Protein AF-A0A7S1WIJ4-F1 (afdb_monomer_lite)

Foldseek 3Di:
DDPPPVVPVVADAFLVRDTALPRPVRVLFQEKEFQFPDDDPPLADTHTDPNGIDTHNDAWAWDQPPPVSDTDTVVQFDPSDPDPSGGHAHFDDDPVHYTAHDCVRYVPRNVVVVVVVVVVVVVVVVVVVVVVVCVVVVVVVVVVVVVVVVVVVVVVVVVVVVVVVVVLVVVVVVVVVVVVVCVVCPPPPDDPPDDDDPVVVVVVVVVVVVVVVVVVVCVVVSVVD

Structure (mmCIF, N/CA/C/O backbone):
data_AF-A0A7S1WIJ4-F1
#
_entry.id   AF-A0A7S1WIJ4-F1
#
loop_
_atom_site.group_PDB
_atom_site.id
_atom_site.type_symbol
_atom_site.label_atom_id
_atom_site.label_alt_id
_atom_site.label_comp_id
_atom_site.label_asym_id
_atom_site.label_entity_id
_atom_site.label_seq_id
_atom_site.pdbx_PDB_ins_code
_atom_site.Cartn_x
_atom_site.Cartn_y
_atom_site.Cartn_z
_atom_site.occupancy
_atom_site.B_iso_or_equiv
_atom_site.auth_seq_id
_atom_site.auth_comp_id
_atom_site.auth_asym_id
_atom_site.auth_atom_id
_atom_site.pdbx_PDB_model_num
ATOM 1 N N . MET A 1 1 ? -7.969 17.682 -2.733 1.00 42.56 1 MET A N 1
ATOM 2 C CA . MET A 1 1 ? -7.954 16.373 -2.047 1.00 42.56 1 MET A CA 1
ATOM 3 C C . MET A 1 1 ? -7.826 15.306 -3.118 1.00 42.56 1 MET A C 1
ATOM 5 O O . MET A 1 1 ? -8.737 15.164 -3.921 1.00 42.56 1 MET A O 1
ATOM 9 N N . ALA A 1 2 ? -6.669 14.654 -3.216 1.00 52.09 2 ALA A N 1
ATOM 10 C CA . ALA A 1 2 ? -6.490 13.531 -4.127 1.00 52.09 2 ALA A CA 1
ATOM 11 C C . ALA A 1 2 ? -7.249 12.332 -3.541 1.00 52.09 2 ALA A C 1
ATOM 13 O O . ALA A 1 2 ? -6.920 11.899 -2.439 1.00 52.09 2 ALA A O 1
ATOM 14 N N . SER A 1 3 ? -8.269 11.817 -4.233 1.00 75.25 3 SER A N 1
ATOM 15 C CA . SER A 1 3 ? -8.811 10.498 -3.891 1.00 75.25 3 SER A CA 1
ATOM 16 C C . SER A 1 3 ? -7.675 9.493 -4.028 1.00 75.25 3 SER A C 1
ATOM 18 O O . SER A 1 3 ? -7.177 9.264 -5.133 1.00 75.25 3 SER A O 1
ATOM 20 N N . GLY A 1 4 ? -7.222 8.959 -2.895 1.00 81.44 4 GLY A N 1
ATOM 21 C CA . GLY A 1 4 ? -6.175 7.949 -2.829 1.00 81.44 4 GLY A CA 1
ATOM 22 C C . GLY A 1 4 ? -6.681 6.631 -3.397 1.00 81.44 4 GLY A C 1
ATOM 23 O O . GLY A 1 4 ? -7.122 5.763 -2.653 1.00 81.44 4 GLY A O 1
ATOM 24 N N . ASP A 1 5 ? -6.653 6.495 -4.720 1.00 86.50 5 ASP A N 1
ATOM 25 C CA . ASP A 1 5 ? -6.921 5.224 -5.381 1.00 86.50 5 ASP A CA 1
ATOM 26 C C . ASP A 1 5 ? -5.697 4.317 -5.224 1.00 86.50 5 ASP A C 1
ATOM 28 O O . ASP A 1 5 ? -4.666 4.510 -5.874 1.00 86.50 5 ASP A O 1
ATOM 32 N N . THR A 1 6 ? -5.809 3.326 -4.338 1.00 86.12 6 THR A N 1
ATOM 33 C CA . THR A 1 6 ? -4.742 2.364 -4.025 1.00 86.12 6 THR A CA 1
ATOM 34 C C . THR A 1 6 ? -4.299 1.557 -5.243 1.00 86.12 6 THR A C 1
ATOM 36 O O . THR A 1 6 ? -3.180 1.048 -5.268 1.00 86.12 6 THR A O 1
ATOM 39 N N . ARG A 1 7 ? -5.117 1.490 -6.300 1.00 86.12 7 ARG A N 1
ATOM 40 C CA . ARG A 1 7 ? -4.784 0.774 -7.540 1.00 86.12 7 ARG A CA 1
ATOM 41 C C . ARG A 1 7 ? -3.586 1.386 -8.264 1.00 86.12 7 ARG A C 1
ATOM 43 O O . ARG A 1 7 ? -2.866 0.647 -8.935 1.00 86.12 7 ARG A O 1
ATOM 50 N N . LYS A 1 8 ? -3.328 2.688 -8.071 1.00 87.25 8 LYS A N 1
ATOM 51 C CA . LYS A 1 8 ? -2.161 3.406 -8.621 1.00 87.25 8 LYS A CA 1
ATOM 52 C C . LYS A 1 8 ? -0.819 2.846 -8.149 1.00 87.25 8 LYS A C 1
ATOM 54 O O . LYS A 1 8 ? 0.175 3.041 -8.829 1.00 87.25 8 LYS A O 1
ATOM 59 N N . LEU A 1 9 ? -0.793 2.156 -7.007 1.00 85.00 9 LEU A N 1
ATOM 60 C CA . LEU A 1 9 ? 0.420 1.523 -6.481 1.00 85.00 9 LEU A CA 1
ATOM 61 C C . LEU A 1 9 ? 0.719 0.178 -7.152 1.00 85.00 9 LEU A C 1
ATOM 63 O O . LEU A 1 9 ? 1.855 -0.273 -7.145 1.00 85.00 9 LEU A O 1
ATOM 67 N N . SER A 1 10 ? -0.309 -0.475 -7.698 1.00 87.31 10 SER A N 1
ATOM 68 C CA . SER A 1 10 ? -0.216 -1.841 -8.232 1.00 87.31 10 SER A CA 1
ATOM 69 C C . SER A 1 10 ? -0.178 -1.914 -9.754 1.00 87.31 10 SER A C 1
ATOM 71 O O . SER A 1 10 ? 0.108 -2.972 -10.304 1.00 87.31 10 SER A O 1
ATOM 73 N N . ARG A 1 11 ? -0.527 -0.824 -10.444 1.00 92.56 11 ARG A N 1
ATOM 74 C CA . ARG A 1 11 ? -0.628 -0.784 -11.904 1.00 92.56 11 ARG A CA 1
ATOM 75 C C . ARG A 1 11 ? 0.230 0.321 -12.482 1.00 92.56 11 ARG A C 1
ATOM 77 O O . ARG A 1 11 ? 0.369 1.386 -11.889 1.00 92.56 11 ARG A O 1
ATOM 84 N N . GLY A 1 12 ? 0.739 0.063 -13.680 1.00 92.44 12 GLY A N 1
ATOM 85 C CA . GLY A 1 12 ? 1.432 1.061 -14.473 1.00 92.44 12 GLY A CA 1
ATOM 86 C C . GLY A 1 12 ? 0.535 2.233 -14.871 1.00 92.44 12 GLY A C 1
ATOM 87 O O . GLY A 1 12 ? -0.671 2.070 -15.087 1.00 92.44 12 GLY A O 1
ATOM 88 N N . ILE A 1 13 ? 1.155 3.406 -14.978 1.00 95.31 13 ILE A N 1
ATOM 89 C CA . ILE A 1 13 ? 0.538 4.642 -15.453 1.00 95.31 13 ILE A CA 1
ATOM 90 C C . ILE A 1 13 ? 1.216 5.007 -16.775 1.00 95.31 13 ILE A C 1
ATOM 92 O O . ILE A 1 13 ? 2.445 5.036 -16.840 1.00 95.31 13 ILE A O 1
ATOM 96 N N . ASP A 1 14 ? 0.430 5.243 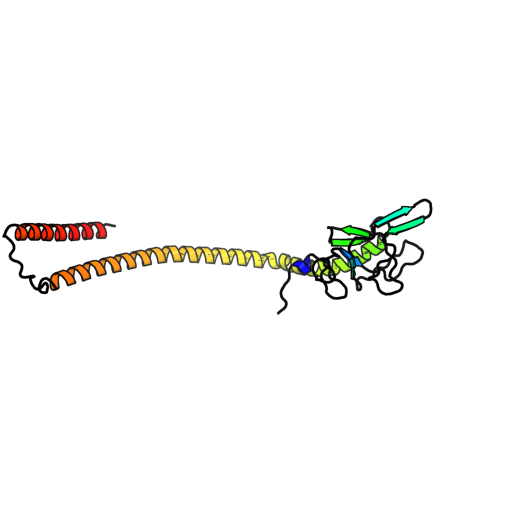-17.824 1.00 95.62 14 ASP A N 1
ATOM 97 C CA . ASP A 1 14 ? 0.964 5.675 -19.119 1.00 95.62 14 ASP A CA 1
ATOM 98 C C . ASP A 1 14 ? 1.410 7.151 -19.104 1.00 95.62 14 ASP A C 1
ATOM 100 O O . ASP A 1 14 ? 1.179 7.893 -18.146 1.00 95.62 14 ASP A O 1
ATOM 104 N N . VAL A 1 15 ? 2.010 7.611 -20.204 1.00 95.00 15 VAL A N 1
ATOM 105 C CA . VAL A 1 15 ? 2.391 9.025 -20.404 1.00 95.00 15 VAL A CA 1
ATOM 106 C C . VAL A 1 15 ? 1.247 10.028 -20.241 1.00 95.00 15 VAL A C 1
ATOM 108 O O . VAL A 1 15 ? 1.496 11.202 -19.979 1.00 95.00 15 VAL A O 1
ATOM 111 N N . ASN A 1 16 ? -0.004 9.593 -20.396 1.00 95.69 16 ASN A N 1
ATOM 112 C CA . ASN A 1 16 ? -1.188 10.440 -20.283 1.00 95.69 16 ASN A CA 1
ATOM 113 C C . ASN A 1 16 ? -1.783 10.429 -18.864 1.00 95.69 16 ASN A C 1
ATOM 115 O O . ASN A 1 16 ? -2.844 11.017 -18.640 1.00 95.69 16 ASN A O 1
ATOM 119 N N . GLY A 1 17 ? -1.145 9.752 -17.905 1.00 94.38 17 GLY A N 1
ATOM 120 C CA . GLY A 1 17 ? -1.651 9.624 -16.539 1.00 94.38 17 GLY A CA 1
ATOM 121 C C . GLY A 1 17 ? -2.789 8.606 -16.381 1.00 94.38 17 GLY A C 1
ATOM 122 O O . GLY A 1 17 ? -3.492 8.630 -15.366 1.00 94.38 17 GLY A O 1
ATOM 123 N N . GLN A 1 18 ? -3.006 7.733 -17.364 1.00 96.31 18 GLN A N 1
ATOM 124 C CA . GLN A 1 18 ? -4.048 6.708 -17.361 1.00 96.31 18 GLN A CA 1
ATOM 125 C C . GLN A 1 18 ? -3.528 5.404 -16.753 1.00 96.31 18 GLN A C 1
ATOM 127 O O . GLN A 1 18 ? -2.401 4.989 -17.012 1.00 96.31 18 GLN A O 1
ATOM 132 N N . LEU A 1 19 ? -4.359 4.732 -15.951 1.00 95.94 19 LEU A N 1
ATOM 133 C CA . LEU A 1 19 ? -4.012 3.435 -15.369 1.00 95.94 19 LEU A CA 1
ATOM 134 C C . LEU A 1 19 ? -4.326 2.322 -16.368 1.00 95.94 19 LEU A C 1
ATOM 136 O O . LEU A 1 19 ? -5.495 2.130 -16.734 1.00 95.94 19 LEU A O 1
ATOM 140 N N . CYS A 1 20 ? -3.307 1.548 -16.739 1.00 97.12 20 CYS A N 1
ATOM 141 C CA . CYS A 1 20 ? -3.451 0.440 -17.679 1.00 97.12 20 CYS A CA 1
ATOM 142 C C . CYS A 1 20 ? -4.486 -0.593 -17.190 1.00 97.12 20 CYS A C 1
ATOM 144 O O . CYS A 1 20 ? -4.464 -1.067 -16.045 1.00 97.12 20 CYS A O 1
ATOM 146 N N . GLY A 1 21 ? -5.448 -0.917 -18.054 1.00 96.50 21 GLY A N 1
ATOM 147 C CA . GLY A 1 21 ? -6.539 -1.855 -17.791 1.00 96.50 21 GLY A CA 1
ATOM 148 C C . GLY A 1 21 ? -7.619 -1.359 -16.823 1.00 96.50 21 GLY A C 1
ATOM 149 O O . GLY A 1 21 ? -8.392 -2.181 -16.333 1.00 96.50 21 GLY A O 1
ATOM 150 N N . ILE A 1 22 ? -7.652 -0.064 -16.482 1.00 95.62 22 ILE A N 1
ATOM 151 C CA . ILE A 1 22 ? -8.673 0.521 -15.589 1.00 95.62 22 ILE A CA 1
ATOM 152 C C . ILE A 1 22 ? -9.315 1.754 -16.220 1.00 95.62 22 ILE A C 1
ATOM 154 O O . ILE A 1 22 ? -10.540 1.864 -16.249 1.00 95.62 22 ILE A O 1
ATOM 158 N N . SER A 1 23 ? -8.505 2.706 -16.689 1.00 95.75 23 SER A N 1
ATOM 159 C CA . SER A 1 23 ? -9.021 3.936 -17.290 1.00 95.75 23 SER A CA 1
ATOM 160 C C . SER A 1 23 ? -9.767 3.619 -18.591 1.00 95.75 23 SER A C 1
ATOM 162 O O . SER A 1 23 ? -9.338 2.754 -19.346 1.00 95.75 23 SER A O 1
ATOM 164 N N . GLY A 1 24 ? -10.877 4.317 -18.868 1.00 96.25 24 GLY A N 1
ATOM 165 C CA . GLY A 1 24 ? -11.808 3.951 -19.948 1.00 96.25 24 GLY A CA 1
ATOM 166 C C . GLY A 1 24 ? -11.145 3.702 -21.310 1.00 96.25 24 GLY A C 1
ATOM 167 O O . GLY A 1 24 ? -11.417 2.682 -21.937 1.00 96.25 24 GLY A O 1
ATOM 168 N N . ASN A 1 25 ? -10.207 4.569 -21.711 1.00 95.75 25 ASN A N 1
ATOM 169 C CA . ASN A 1 25 ? -9.516 4.494 -23.008 1.00 95.75 25 ASN A CA 1
ATOM 170 C C . ASN A 1 25 ? -8.424 3.410 -23.097 1.00 95.75 25 ASN A C 1
ATOM 172 O O . ASN A 1 25 ? -7.928 3.149 -24.190 1.00 95.75 25 ASN A O 1
ATOM 176 N N . VAL A 1 26 ? -8.029 2.812 -21.972 1.00 96.81 26 VAL A N 1
ATOM 177 C CA . VAL A 1 26 ? -6.977 1.780 -21.883 1.00 96.81 26 VAL A CA 1
ATOM 178 C C . VAL A 1 26 ? -7.448 0.568 -21.077 1.00 96.81 26 VAL A C 1
ATOM 180 O O . VAL A 1 26 ? -6.641 -0.182 -20.532 1.00 96.81 26 VAL A O 1
ATOM 183 N N . SER A 1 27 ? -8.763 0.369 -20.974 1.00 96.75 27 SER A N 1
ATOM 184 C CA . SER A 1 27 ? -9.363 -0.728 -20.205 1.00 96.75 27 SER A CA 1
ATOM 185 C C . SER A 1 27 ? -9.067 -2.106 -20.814 1.00 96.75 27 SER A C 1
ATOM 187 O O . SER A 1 27 ? -8.927 -3.085 -20.086 1.00 96.75 27 SER A O 1
ATOM 189 N N . ASP A 1 28 ? -8.868 -2.160 -22.130 1.00 97.12 28 ASP A N 1
ATOM 190 C CA . ASP A 1 28 ? -8.453 -3.315 -22.934 1.00 97.12 28 ASP A CA 1
ATOM 191 C C . ASP A 1 28 ? -6.930 -3.558 -22.931 1.00 97.12 28 ASP A C 1
ATOM 193 O O . ASP A 1 28 ? -6.449 -4.526 -23.523 1.00 97.12 28 ASP A O 1
ATOM 197 N N . ARG A 1 29 ? -6.156 -2.683 -22.276 1.00 96.94 29 ARG A N 1
ATOM 198 C CA . ARG A 1 29 ? -4.687 -2.676 -22.311 1.00 96.94 29 ARG A CA 1
ATOM 199 C C . ARG A 1 29 ? -4.106 -2.771 -20.905 1.00 96.94 29 ARG A C 1
ATOM 201 O O . ARG A 1 29 ? -3.742 -1.745 -20.331 1.00 96.94 29 ARG A O 1
ATOM 208 N N . PRO A 1 30 ? -4.062 -3.975 -20.308 1.00 96.94 30 PRO A N 1
ATOM 209 C CA . PRO A 1 30 ? -3.697 -4.130 -18.905 1.00 96.94 30 PRO A CA 1
ATOM 210 C C . PRO A 1 30 ? -2.190 -4.036 -18.640 1.00 96.94 30 PRO A C 1
ATOM 212 O O . PRO A 1 30 ? -1.812 -3.846 -17.487 1.00 96.94 30 PRO A O 1
ATOM 215 N N . PHE A 1 31 ? -1.343 -4.138 -19.668 1.00 96.88 31 PHE A N 1
ATOM 216 C CA . PHE A 1 31 ? 0.107 -4.191 -19.500 1.00 96.88 31 PHE A CA 1
ATOM 217 C C . PHE A 1 31 ? 0.772 -2.835 -19.739 1.00 96.88 31 PHE A C 1
ATOM 219 O O . PHE A 1 31 ? 0.431 -2.137 -20.693 1.00 96.88 31 PHE A O 1
ATOM 226 N N . LEU A 1 32 ? 1.772 -2.499 -18.923 1.00 96.19 32 LEU A N 1
ATOM 227 C CA . LEU A 1 32 ? 2.657 -1.355 -19.135 1.00 96.19 32 LEU A CA 1
ATOM 228 C C . LEU A 1 32 ? 3.880 -1.769 -19.963 1.00 96.19 32 LEU A C 1
ATOM 230 O O . LEU A 1 32 ? 4.597 -2.698 -19.590 1.00 96.19 32 LEU A O 1
ATOM 234 N N . TYR A 1 33 ? 4.145 -1.058 -21.052 1.00 95.75 33 TYR A N 1
ATOM 235 C CA . TYR A 1 33 ? 5.304 -1.251 -21.922 1.00 95.75 33 TYR A CA 1
ATOM 236 C C . TYR A 1 33 ? 6.091 0.056 -22.032 1.00 95.75 33 TYR A C 1
ATOM 238 O O . TYR A 1 33 ? 5.494 1.124 -22.132 1.00 95.75 33 TYR A O 1
ATOM 246 N N . TYR A 1 34 ? 7.420 -0.006 -22.037 1.00 94.69 34 TYR A N 1
ATOM 247 C CA . TYR A 1 34 ? 8.262 1.184 -22.160 1.00 94.69 34 TYR A CA 1
ATOM 248 C C . TYR A 1 34 ? 8.755 1.336 -23.594 1.00 94.69 34 TYR A C 1
ATOM 250 O O . TYR A 1 34 ? 9.302 0.398 -24.163 1.00 94.69 34 TYR A O 1
ATOM 258 N N . CYS A 1 35 ? 8.581 2.506 -24.203 1.00 94.31 35 CYS A N 1
ATOM 259 C CA . CYS A 1 35 ? 9.050 2.708 -25.570 1.00 94.31 35 CYS A CA 1
ATOM 260 C C . CYS A 1 35 ? 10.592 2.770 -25.625 1.00 94.31 35 CYS A C 1
ATOM 262 O O . CYS A 1 35 ? 11.209 3.460 -24.808 1.00 94.31 35 CYS A O 1
ATOM 264 N N . PRO A 1 36 ? 11.245 2.082 -26.579 1.00 91.75 36 PRO A N 1
ATOM 265 C CA . PRO A 1 36 ? 12.693 2.179 -26.750 1.00 91.75 36 PRO A CA 1
ATOM 266 C C . PRO A 1 36 ? 13.073 3.563 -27.288 1.00 91.75 36 PRO A C 1
ATOM 268 O O . PRO A 1 36 ? 12.421 4.054 -28.202 1.00 91.75 36 PRO A O 1
ATOM 271 N N . SER A 1 37 ? 14.124 4.198 -26.766 1.00 88.50 37 SER A N 1
ATOM 272 C CA . SER A 1 37 ? 14.589 5.487 -27.309 1.00 88.50 37 SER A CA 1
ATOM 273 C C . SER A 1 37 ? 15.431 5.301 -28.566 1.00 88.50 37 SER A C 1
ATOM 275 O O . SER A 1 37 ? 15.283 6.039 -29.536 1.00 88.50 37 SER A O 1
ATOM 277 N N . GLU A 1 38 ? 16.310 4.301 -28.559 1.00 82.19 38 GLU A N 1
ATOM 278 C CA . GLU A 1 38 ? 17.206 3.995 -29.667 1.00 82.19 38 GLU A CA 1
ATOM 279 C C . GLU A 1 38 ? 17.370 2.485 -29.801 1.00 82.19 38 GLU A C 1
ATOM 281 O O . GLU A 1 38 ? 17.630 1.768 -28.832 1.00 82.19 38 GLU A O 1
ATOM 286 N N . ILE A 1 39 ? 17.241 2.002 -31.036 1.00 72.00 39 ILE A N 1
ATOM 287 C CA . ILE A 1 39 ? 17.547 0.621 -31.394 1.00 72.00 39 ILE A CA 1
ATOM 288 C C . ILE A 1 39 ? 18.670 0.687 -32.411 1.00 72.00 39 ILE A C 1
ATOM 290 O O . ILE A 1 39 ? 18.449 0.931 -33.597 1.00 72.00 39 ILE A O 1
ATOM 294 N N . THR A 1 40 ? 19.895 0.479 -31.944 1.00 71.81 40 THR A N 1
ATOM 295 C CA . THR A 1 40 ? 21.012 0.280 -32.864 1.00 71.81 40 THR A CA 1
ATOM 296 C C . THR A 1 40 ? 20.915 -1.124 -33.466 1.00 71.81 40 THR A C 1
ATOM 298 O O . THR A 1 40 ? 20.479 -2.070 -32.812 1.00 71.81 40 THR A O 1
ATOM 301 N N . ASN A 1 41 ? 21.310 -1.280 -34.737 1.00 63.91 41 ASN A N 1
ATOM 302 C CA . ASN A 1 41 ? 21.228 -2.555 -35.476 1.00 63.91 41 ASN A CA 1
ATOM 303 C C . ASN A 1 41 ? 21.988 -3.717 -34.806 1.00 63.91 41 ASN A C 1
ATOM 305 O O . ASN A 1 41 ? 21.808 -4.878 -35.164 1.00 63.91 41 ASN A O 1
ATOM 309 N N . HIS A 1 42 ? 22.807 -3.424 -33.798 1.00 60.41 42 HIS A N 1
ATOM 310 C CA . HIS A 1 42 ? 23.334 -4.417 -32.886 1.00 60.41 42 HIS A CA 1
ATOM 311 C C . HIS A 1 42 ? 22.363 -4.585 -31.718 1.00 60.41 42 HIS A C 1
ATOM 313 O O . HIS A 1 42 ? 22.404 -3.812 -30.764 1.00 60.41 42 HIS A O 1
ATOM 319 N N . LEU A 1 43 ? 21.556 -5.649 -31.775 1.00 57.16 43 LEU A N 1
ATOM 320 C CA . LEU A 1 43 ? 20.592 -6.148 -30.773 1.00 57.16 43 LEU A CA 1
ATOM 321 C C . LEU A 1 43 ? 21.106 -6.253 -29.310 1.00 57.16 43 LEU A C 1
ATOM 323 O O . LEU A 1 43 ? 20.406 -6.774 -28.451 1.00 57.16 43 LEU A O 1
ATOM 327 N N . ARG A 1 44 ? 22.322 -5.786 -29.005 1.00 61.81 44 ARG A N 1
ATOM 328 C CA . ARG A 1 44 ? 22.928 -5.749 -27.669 1.00 61.81 44 ARG A CA 1
ATOM 329 C C . ARG A 1 44 ? 22.695 -4.448 -26.906 1.00 61.81 44 ARG A C 1
ATOM 331 O O . ARG A 1 44 ? 22.789 -4.477 -25.684 1.00 61.81 44 ARG A O 1
ATOM 338 N N . LYS A 1 45 ? 22.427 -3.323 -27.578 1.00 73.31 45 LYS A N 1
ATOM 339 C CA . LYS A 1 45 ? 22.171 -2.037 -26.908 1.00 73.31 45 LYS A CA 1
ATOM 340 C C . LYS A 1 45 ? 20.758 -1.567 -27.220 1.00 73.31 45 LYS A C 1
ATOM 342 O O . LYS A 1 45 ? 20.519 -0.891 -28.216 1.00 73.31 45 LYS A O 1
ATOM 347 N N . LEU A 1 46 ? 19.839 -1.998 -26.367 1.00 85.44 46 LEU A N 1
ATOM 348 C CA . LEU A 1 46 ? 18.479 -1.491 -26.289 1.00 85.44 46 LEU A CA 1
ATOM 349 C C . LEU A 1 46 ? 18.471 -0.461 -25.163 1.00 85.44 46 LEU A C 1
ATOM 351 O O . LEU A 1 46 ? 18.723 -0.839 -24.024 1.00 85.44 46 LEU A O 1
ATOM 355 N N . HIS A 1 47 ? 18.223 0.802 -25.493 1.00 87.06 47 HIS A N 1
ATOM 356 C CA . HIS A 1 47 ? 18.043 1.850 -24.493 1.00 87.06 47 HIS A CA 1
ATOM 357 C C . HIS A 1 47 ? 16.549 2.129 -24.350 1.00 87.06 47 HIS A C 1
ATOM 359 O O . HIS A 1 47 ? 15.848 2.328 -25.355 1.00 87.06 47 HIS A O 1
ATOM 365 N N . ILE A 1 48 ? 16.047 2.100 -23.120 1.00 90.12 48 ILE A N 1
ATOM 366 C CA . ILE A 1 48 ? 14.614 2.223 -22.845 1.00 90.12 48 ILE A CA 1
ATOM 367 C C . ILE A 1 48 ? 14.314 3.629 -22.347 1.00 90.12 48 ILE A C 1
ATOM 369 O O . ILE A 1 48 ? 14.970 4.147 -21.449 1.00 90.12 48 ILE A O 1
ATOM 373 N N . ASN A 1 49 ? 13.290 4.264 -22.917 1.00 89.88 49 ASN A N 1
ATOM 374 C CA . ASN A 1 49 ? 12.837 5.553 -22.425 1.00 89.88 49 ASN A CA 1
ATOM 375 C C . ASN A 1 49 ? 11.804 5.357 -21.313 1.00 89.88 49 ASN A C 1
ATOM 377 O O . ASN A 1 49 ? 10.610 5.186 -21.570 1.00 89.88 49 ASN A O 1
ATOM 381 N N . THR A 1 50 ? 12.254 5.426 -20.065 1.00 90.31 50 THR A N 1
ATOM 382 C CA . THR A 1 50 ? 11.387 5.319 -18.882 1.00 90.31 50 THR A CA 1
ATOM 383 C C . THR A 1 50 ? 10.377 6.464 -18.772 1.00 90.31 50 THR A C 1
ATOM 385 O O . THR A 1 50 ? 9.350 6.302 -18.118 1.00 90.31 50 THR A O 1
ATOM 388 N N . ASN A 1 51 ? 10.601 7.581 -19.477 1.00 91.06 51 ASN A N 1
ATOM 389 C CA . ASN A 1 51 ? 9.670 8.713 -19.529 1.00 91.06 51 ASN A CA 1
ATOM 390 C C . ASN A 1 51 ? 8.476 8.480 -20.464 1.00 91.06 51 ASN A C 1
ATOM 392 O O . ASN A 1 51 ? 7.532 9.267 -20.435 1.00 91.06 51 ASN A O 1
ATOM 396 N N . TYR A 1 52 ? 8.514 7.437 -21.304 1.00 93.31 52 TYR A N 1
ATOM 397 C CA . TYR A 1 52 ? 7.451 7.134 -22.264 1.00 93.31 52 TYR A CA 1
ATOM 398 C C . TYR A 1 52 ? 6.846 5.730 -22.078 1.00 93.31 52 TYR A C 1
ATOM 400 O O . TYR A 1 52 ? 6.969 4.882 -22.968 1.00 93.31 52 TYR A O 1
ATOM 408 N N . PRO A 1 53 ? 6.182 5.454 -20.937 1.00 95.12 53 PRO A N 1
ATOM 409 C CA . PRO A 1 53 ? 5.410 4.233 -20.763 1.00 95.12 53 PRO A CA 1
ATOM 410 C C . PRO A 1 53 ? 4.056 4.308 -21.490 1.00 95.12 53 PRO A C 1
ATOM 412 O O . PRO A 1 53 ? 3.347 5.314 -21.444 1.00 95.12 53 PRO A O 1
ATOM 415 N N . VAL A 1 54 ? 3.659 3.217 -22.135 1.00 96.50 54 VAL A N 1
ATOM 416 C CA . VAL A 1 54 ? 2.397 3.088 -22.874 1.00 96.50 54 VAL A CA 1
ATOM 417 C C . VAL A 1 54 ? 1.665 1.813 -22.464 1.00 96.50 54 VAL A C 1
ATOM 419 O O . VAL A 1 54 ? 2.286 0.785 -22.198 1.00 96.50 54 VAL A O 1
ATOM 422 N N . CYS A 1 55 ? 0.333 1.860 -22.425 1.00 97.56 55 CYS A N 1
ATOM 423 C CA . CYS A 1 55 ? -0.472 0.668 -22.164 1.00 97.56 55 CYS A CA 1
ATOM 424 C C . CYS A 1 55 ? -0.640 -0.172 -23.439 1.00 97.56 55 CYS A C 1
ATOM 426 O O . CYS A 1 55 ? -1.051 0.353 -24.482 1.00 97.56 55 CYS A O 1
ATOM 428 N N . VAL A 1 56 ? -0.404 -1.481 -23.342 1.00 96.75 56 VAL A N 1
ATOM 429 C CA . VAL A 1 56 ? -0.574 -2.457 -24.433 1.00 96.75 56 VAL A CA 1
ATOM 43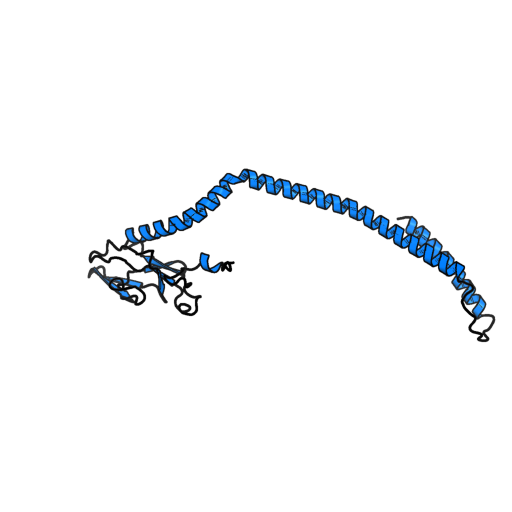0 C C . VAL A 1 56 ? -1.508 -3.601 -24.024 1.00 96.75 56 VAL A C 1
ATOM 432 O O . VAL A 1 56 ? -1.660 -3.916 -22.843 1.00 96.75 56 VAL A O 1
ATOM 435 N N . SER A 1 57 ? -2.175 -4.211 -25.006 1.00 96.06 57 SER A N 1
ATOM 436 C CA . SER A 1 57 ? -3.095 -5.342 -24.794 1.00 96.06 57 SER A CA 1
ATOM 437 C C . SER A 1 57 ? -2.369 -6.652 -24.497 1.00 96.06 57 SER A C 1
ATOM 439 O O . SER A 1 57 ? -2.880 -7.478 -23.749 1.00 96.06 57 SER A O 1
ATOM 441 N N . SER A 1 58 ? -1.170 -6.832 -25.048 1.00 95.38 58 SER A N 1
ATOM 442 C CA . SER A 1 58 ? -0.309 -7.995 -24.827 1.00 95.38 58 SER A CA 1
ATOM 443 C C . SER A 1 58 ? 1.156 -7.604 -24.993 1.00 95.38 58 SER A C 1
ATOM 445 O O . SER A 1 58 ? 1.478 -6.807 -25.879 1.00 95.38 58 SER A O 1
ATOM 447 N N . CYS A 1 59 ? 2.045 -8.189 -24.190 1.00 95.38 59 CYS A N 1
ATOM 448 C CA . CYS A 1 59 ? 3.484 -7.982 -24.332 1.00 95.38 59 CYS A CA 1
ATOM 449 C C . CYS A 1 59 ? 3.994 -8.534 -25.674 1.00 95.38 59 CYS A C 1
ATOM 451 O O . CYS A 1 59 ? 3.656 -9.672 -26.013 1.00 95.38 59 CYS A O 1
ATOM 453 N N . PRO A 1 60 ? 4.793 -7.769 -26.446 1.00 93.31 60 PRO A N 1
ATOM 454 C CA . PRO A 1 60 ? 5.406 -8.275 -27.665 1.00 93.31 60 PRO A CA 1
ATOM 455 C C . PRO A 1 60 ? 6.250 -9.518 -27.391 1.00 93.31 60 PRO A C 1
ATOM 457 O O . PRO A 1 60 ? 7.282 -9.456 -26.714 1.00 93.31 60 PRO A O 1
ATOM 460 N N . ALA A 1 61 ? 5.788 -10.638 -27.939 1.00 89.19 61 ALA A N 1
ATOM 461 C CA . ALA A 1 61 ? 6.447 -11.928 -27.869 1.00 89.19 61 ALA A CA 1
ATOM 462 C C . ALA A 1 61 ? 7.068 -12.248 -29.231 1.00 89.19 61 ALA A C 1
ATOM 464 O O . ALA A 1 61 ? 6.592 -11.825 -30.285 1.00 89.19 61 ALA A O 1
ATOM 465 N N . GLY A 1 62 ? 8.158 -12.998 -29.222 1.00 81.88 62 GLY A N 1
ATOM 466 C CA . GLY A 1 62 ? 8.877 -13.332 -30.438 1.00 81.88 62 GLY A CA 1
ATOM 467 C C . GLY A 1 62 ? 9.812 -14.504 -30.229 1.00 81.88 62 GLY A C 1
ATOM 468 O O . GLY A 1 62 ? 10.258 -14.776 -29.113 1.00 81.88 62 GLY A O 1
ATOM 469 N N . THR A 1 63 ? 10.105 -15.197 -31.320 1.00 70.75 63 THR A N 1
ATOM 470 C CA . THR A 1 63 ? 11.128 -16.236 -31.353 1.00 70.75 63 THR A CA 1
ATOM 471 C C . THR A 1 63 ? 12.382 -15.663 -31.996 1.00 70.75 63 THR A C 1
ATOM 473 O O . THR A 1 63 ? 12.340 -14.981 -33.023 1.00 70.75 63 THR A O 1
ATOM 476 N N . LEU A 1 64 ? 13.520 -15.906 -31.349 1.00 69.50 64 LEU A N 1
ATOM 477 C CA . LEU A 1 64 ? 14.818 -15.541 -31.893 1.00 69.50 64 LEU A CA 1
ATOM 478 C C . LEU A 1 64 ? 15.306 -16.714 -32.743 1.00 69.50 64 LEU A C 1
ATOM 480 O O . LEU A 1 64 ? 15.620 -17.779 -32.207 1.00 69.50 64 LEU A O 1
ATOM 484 N N . ASN A 1 65 ? 15.359 -16.541 -34.064 1.00 68.88 65 ASN A N 1
ATOM 485 C CA . ASN A 1 65 ? 15.953 -17.550 -34.931 1.00 68.88 65 ASN A CA 1
ATOM 486 C C . ASN A 1 65 ? 17.475 -17.423 -34.835 1.00 68.88 65 ASN A C 1
ATOM 488 O O . ASN A 1 65 ? 18.097 -16.621 -35.526 1.00 68.88 65 ASN A O 1
ATOM 492 N N . VAL A 1 66 ? 18.083 -18.239 -33.969 1.00 62.69 66 VAL A N 1
ATOM 493 C CA . VAL A 1 66 ? 19.538 -18.248 -33.721 1.00 62.69 66 VAL A CA 1
ATOM 494 C C . VAL A 1 66 ? 20.342 -18.464 -35.013 1.00 62.69 66 VAL A C 1
ATOM 496 O O . VAL A 1 66 ? 21.448 -17.953 -35.142 1.00 62.69 66 VAL A O 1
ATOM 499 N N . LEU A 1 67 ? 19.770 -19.179 -35.988 1.00 70.88 67 LEU A N 1
ATOM 500 C CA . LEU A 1 67 ? 20.415 -19.499 -37.265 1.00 70.88 67 LEU A CA 1
ATOM 501 C C . LEU A 1 67 ? 20.516 -18.304 -38.221 1.00 70.88 67 LEU A C 1
ATOM 503 O O . LEU A 1 67 ? 21.512 -18.181 -38.926 1.00 70.88 67 LEU A O 1
ATOM 507 N N . THR A 1 68 ? 19.505 -17.434 -38.258 1.00 71.12 68 THR A N 1
ATOM 508 C CA . THR A 1 68 ? 19.475 -16.271 -39.163 1.00 71.12 68 THR A CA 1
ATOM 509 C C . THR A 1 68 ? 19.817 -14.968 -38.450 1.00 71.12 68 THR A C 1
ATOM 511 O O . THR A 1 68 ? 20.021 -13.950 -39.103 1.00 71.12 68 THR A O 1
ATOM 514 N N . ASN A 1 69 ? 19.905 -14.994 -37.113 1.00 69.00 69 ASN A N 1
ATOM 515 C CA . ASN A 1 69 ? 19.999 -13.803 -36.269 1.00 69.00 69 ASN A CA 1
ATOM 516 C C . ASN A 1 69 ? 18.849 -12.807 -36.537 1.00 69.00 69 ASN A C 1
ATOM 518 O O . ASN A 1 69 ? 18.972 -11.611 -36.270 1.00 69.00 69 ASN A O 1
ATOM 522 N N . GLU A 1 70 ? 17.731 -13.306 -37.076 1.00 72.31 70 GLU A N 1
ATOM 523 C CA . GLU A 1 70 ? 16.515 -12.539 -37.303 1.00 72.31 70 GLU A CA 1
ATOM 524 C C . GLU A 1 70 ? 15.559 -12.747 -36.134 1.00 72.31 70 GLU A C 1
ATOM 526 O O . GLU A 1 70 ? 15.321 -13.863 -35.656 1.00 72.31 70 GLU A O 1
ATOM 531 N N . THR A 1 71 ? 15.002 -11.639 -35.667 1.00 67.81 71 THR A N 1
ATOM 532 C CA . THR A 1 71 ? 14.015 -11.620 -34.599 1.00 67.81 71 THR A CA 1
ATOM 533 C C . THR A 1 71 ? 12.638 -11.398 -35.200 1.00 67.81 71 THR A C 1
ATOM 535 O O . THR A 1 71 ? 12.301 -10.299 -35.639 1.00 67.81 71 THR A O 1
ATOM 538 N N . HIS A 1 72 ? 11.816 -12.446 -35.201 1.00 74.69 72 HIS A N 1
ATOM 539 C CA . HIS A 1 72 ? 10.398 -12.301 -35.506 1.00 74.69 72 HIS A CA 1
ATOM 540 C C . HIS A 1 72 ? 9.670 -11.904 -34.225 1.00 74.69 72 HIS A C 1
ATOM 542 O O . HIS A 1 72 ? 9.393 -12.740 -33.367 1.00 74.69 72 HIS A O 1
ATOM 548 N N . ILE A 1 73 ? 9.401 -10.606 -34.084 1.00 78.19 73 ILE A N 1
ATOM 549 C CA . ILE A 1 73 ? 8.668 -10.035 -32.950 1.00 78.19 73 ILE A CA 1
ATOM 550 C C . ILE A 1 73 ? 7.240 -9.750 -33.409 1.00 78.19 73 ILE A C 1
ATOM 552 O O . ILE A 1 73 ? 7.036 -9.115 -34.444 1.00 78.19 73 ILE A O 1
ATOM 556 N N . SER A 1 74 ? 6.256 -10.222 -32.646 1.00 75.56 74 SER A N 1
ATOM 557 C CA . SER A 1 74 ? 4.839 -9.984 -32.896 1.00 75.56 74 SER A CA 1
ATOM 558 C C . SER A 1 74 ? 4.179 -9.365 -31.655 1.00 75.56 74 SER A C 1
ATOM 560 O O . SER A 1 74 ? 4.167 -9.995 -30.596 1.00 75.56 74 SER A O 1
ATOM 562 N N . PRO A 1 75 ? 3.594 -8.158 -31.761 1.00 75.06 75 PRO A N 1
ATOM 563 C CA . PRO A 1 75 ? 3.627 -7.263 -32.919 1.00 75.06 75 PRO A CA 1
ATOM 564 C C . PRO A 1 75 ? 5.021 -6.650 -33.123 1.00 75.06 75 PRO A C 1
ATOM 566 O O . PRO A 1 75 ? 5.697 -6.294 -32.164 1.00 75.06 75 PRO A O 1
ATOM 569 N N . ALA A 1 76 ? 5.439 -6.483 -34.380 1.00 75.06 76 ALA A N 1
ATOM 570 C CA . ALA A 1 76 ? 6.725 -5.856 -34.710 1.00 75.06 76 ALA A CA 1
ATOM 571 C C . ALA A 1 76 ? 6.747 -4.349 -34.396 1.00 75.06 76 ALA A C 1
ATOM 573 O O . ALA A 1 76 ? 7.817 -3.753 -34.257 1.00 75.06 76 ALA A O 1
ATOM 574 N N . VAL A 1 77 ? 5.561 -3.738 -34.301 1.00 83.94 77 VAL A N 1
ATOM 575 C CA . VAL A 1 77 ? 5.375 -2.302 -34.113 1.00 83.94 77 VAL A CA 1
ATOM 576 C C . VAL A 1 77 ? 4.345 -2.047 -33.017 1.00 83.94 77 VAL A C 1
ATOM 578 O O . VAL A 1 77 ? 3.241 -2.591 -33.066 1.00 83.94 77 VAL A O 1
ATOM 581 N N . VAL A 1 78 ? 4.691 -1.195 -32.054 1.00 89.88 78 VAL A N 1
ATOM 582 C CA . VAL A 1 78 ? 3.774 -0.691 -31.022 1.00 89.88 78 VAL A CA 1
ATOM 583 C C . VAL A 1 78 ? 3.330 0.708 -31.444 1.00 89.88 78 VAL A C 1
ATOM 585 O O . VAL A 1 78 ? 4.107 1.660 -31.388 1.00 89.88 78 VAL A O 1
ATOM 588 N N . SER A 1 79 ? 2.088 0.837 -31.917 1.00 89.25 79 SER A N 1
ATOM 589 C CA . SER A 1 79 ? 1.566 2.077 -32.518 1.00 89.25 79 SER A CA 1
ATOM 590 C C . SER A 1 79 ? 1.425 3.242 -31.535 1.00 89.25 79 SER A C 1
ATOM 592 O O . SER A 1 79 ? 1.277 4.385 -31.955 1.00 89.25 79 SER A O 1
ATOM 594 N N . GLN A 1 80 ? 1.473 2.963 -30.233 1.00 91.44 80 GLN A N 1
ATOM 595 C CA . GLN A 1 80 ? 1.384 3.953 -29.163 1.00 91.44 80 GLN A CA 1
ATOM 596 C C . GLN A 1 80 ? 2.720 4.665 -28.898 1.00 91.44 80 GLN A C 1
ATOM 598 O O . GLN A 1 80 ? 2.726 5.704 -28.243 1.00 91.44 80 GLN A O 1
ATOM 603 N N . CYS A 1 81 ? 3.841 4.131 -29.394 1.00 92.12 81 CYS A N 1
ATOM 604 C CA . CYS A 1 81 ? 5.149 4.757 -29.226 1.00 92.12 81 CYS A CA 1
ATOM 605 C C . CYS A 1 81 ? 5.367 5.887 -30.252 1.00 92.12 81 CYS A C 1
ATOM 607 O O . CYS A 1 81 ? 5.078 5.704 -31.438 1.00 92.12 81 CYS A O 1
ATOM 609 N N . PRO A 1 82 ? 5.900 7.052 -29.842 1.00 87.75 82 PRO A N 1
ATOM 610 C CA . PRO A 1 82 ? 6.080 8.188 -30.741 1.00 87.75 82 PRO A CA 1
ATOM 611 C C . PRO A 1 82 ? 7.221 7.973 -31.759 1.00 87.75 82 PRO A C 1
ATOM 613 O O . PRO A 1 82 ? 8.374 7.760 -31.397 1.00 87.75 82 PRO A O 1
ATOM 616 N N . GLY A 1 83 ? 6.922 8.107 -33.057 1.00 84.12 83 GLY A N 1
ATOM 617 C CA . GLY A 1 83 ? 7.924 8.245 -34.127 1.00 84.12 83 GLY A CA 1
ATOM 618 C C . GLY A 1 83 ? 8.701 6.970 -34.501 1.00 84.12 83 GLY A C 1
ATOM 619 O O . GLY A 1 83 ? 8.150 5.871 -34.566 1.00 84.12 83 GLY A O 1
ATOM 620 N N . ALA A 1 84 ? 10.003 7.125 -34.787 1.00 68.81 84 ALA A N 1
ATOM 621 C CA . ALA A 1 84 ? 10.928 6.040 -35.160 1.00 68.81 84 ALA A CA 1
ATOM 622 C C . ALA A 1 84 ? 11.185 5.016 -34.028 1.00 68.81 84 ALA A C 1
ATOM 624 O O . ALA A 1 84 ? 11.827 3.992 -34.252 1.00 68.81 84 ALA A O 1
ATOM 625 N N . MET A 1 85 ? 10.643 5.270 -32.833 1.00 71.25 85 MET A N 1
ATOM 626 C CA . MET A 1 85 ? 10.704 4.423 -31.634 1.00 71.25 85 MET A CA 1
ATOM 627 C C . MET A 1 85 ? 9.634 3.319 -31.615 1.00 71.25 85 MET A C 1
ATOM 629 O O . MET A 1 85 ? 9.410 2.667 -30.600 1.00 71.25 85 MET A O 1
ATOM 633 N N . SER A 1 86 ? 8.929 3.115 -32.726 1.00 78.69 86 SER A N 1
ATOM 634 C CA . SER A 1 86 ? 7.795 2.193 -32.799 1.00 78.69 86 SER A CA 1
ATOM 635 C C . SER A 1 86 ? 8.191 0.720 -32.921 1.00 78.69 86 SER A C 1
ATOM 637 O O . SER A 1 86 ? 7.335 -0.148 -32.770 1.00 78.69 86 SER A O 1
ATOM 639 N N . LYS A 1 87 ? 9.471 0.407 -33.154 1.00 85.88 87 LYS A N 1
ATOM 640 C CA . LYS A 1 87 ? 9.955 -0.973 -33.275 1.00 85.88 87 LYS A CA 1
ATOM 641 C C . LYS A 1 87 ? 9.928 -1.668 -31.909 1.00 85.88 87 LYS A C 1
ATOM 643 O O . LYS A 1 87 ? 10.565 -1.226 -30.956 1.00 85.88 87 LYS A O 1
ATOM 648 N N . ALA A 1 88 ? 9.174 -2.759 -31.828 1.00 88.69 88 ALA A N 1
ATOM 649 C CA . ALA A 1 88 ? 9.008 -3.527 -30.603 1.00 88.69 88 ALA A CA 1
ATOM 650 C C . ALA A 1 88 ? 10.296 -4.277 -30.228 1.00 88.69 88 ALA A C 1
ATOM 652 O O . ALA A 1 88 ? 11.037 -4.730 -31.106 1.00 88.69 88 ALA A O 1
ATOM 653 N N . TYR A 1 89 ? 10.542 -4.448 -28.927 1.00 89.25 89 TYR A N 1
ATOM 654 C CA . TYR A 1 89 ? 11.557 -5.370 -28.415 1.00 89.25 89 TYR A CA 1
ATOM 655 C C . TYR A 1 89 ? 10.905 -6.610 -27.806 1.00 89.25 89 TYR A C 1
ATOM 657 O O . TYR A 1 89 ? 9.739 -6.596 -27.414 1.00 89.25 89 TYR A O 1
ATOM 665 N N . LEU A 1 90 ? 11.674 -7.697 -27.724 1.00 90.38 90 LEU A N 1
ATOM 666 C CA . LEU A 1 90 ? 11.212 -8.929 -27.102 1.00 90.38 90 LEU A CA 1
ATOM 667 C C . LEU A 1 90 ? 11.015 -8.708 -25.602 1.00 90.38 90 LEU A C 1
ATOM 669 O O . LEU A 1 90 ? 11.974 -8.447 -24.870 1.00 90.38 90 LEU A O 1
ATOM 673 N N . SER A 1 91 ? 9.775 -8.848 -25.158 1.00 92.06 91 SER A N 1
ATOM 674 C CA . SER A 1 91 ? 9.390 -8.635 -23.771 1.00 92.06 91 SER A CA 1
ATOM 675 C C . SER A 1 91 ? 8.736 -9.882 -23.191 1.00 92.06 91 SER A C 1
ATOM 677 O O . SER A 1 91 ? 8.181 -10.710 -23.913 1.00 92.06 91 SER A O 1
ATOM 679 N N . THR A 1 92 ? 8.832 -10.022 -21.879 1.00 93.69 92 THR A N 1
ATOM 680 C CA . THR A 1 92 ? 8.150 -11.055 -21.102 1.00 93.69 92 THR A CA 1
ATOM 681 C C . THR A 1 92 ? 7.197 -10.385 -20.131 1.00 93.69 92 THR A C 1
ATOM 683 O O . THR A 1 92 ? 7.504 -9.318 -19.589 1.00 93.69 92 THR A O 1
ATOM 686 N N . ASP A 1 93 ? 6.044 -11.002 -19.919 1.00 94.38 93 ASP A N 1
ATOM 687 C CA . ASP A 1 93 ? 5.060 -10.533 -18.962 1.00 94.38 93 ASP A CA 1
ATOM 688 C C . ASP A 1 93 ? 5.521 -10.831 -17.531 1.00 94.38 93 ASP A C 1
ATOM 690 O O . ASP A 1 93 ? 5.872 -11.955 -17.176 1.00 94.38 93 ASP A O 1
ATOM 694 N N . ILE A 1 94 ? 5.527 -9.800 -16.689 1.00 92.69 94 ILE A N 1
ATOM 695 C CA . ILE A 1 94 ? 5.811 -9.927 -15.261 1.00 92.69 94 ILE A CA 1
ATOM 696 C C . ILE A 1 94 ? 4.546 -9.559 -14.494 1.00 92.69 94 ILE A C 1
ATOM 698 O O . ILE A 1 94 ? 4.005 -8.456 -14.623 1.00 92.69 94 ILE A O 1
ATOM 702 N N . ALA A 1 95 ? 4.051 -10.533 -13.726 1.00 92.69 95 ALA A N 1
ATOM 703 C CA . ALA A 1 95 ? 2.838 -10.446 -12.913 1.00 92.69 95 ALA A CA 1
ATOM 704 C C . ALA A 1 95 ? 1.562 -10.044 -13.684 1.00 92.69 95 ALA A C 1
ATOM 706 O O . ALA A 1 95 ? 0.621 -9.533 -13.082 1.00 92.69 95 ALA A O 1
ATOM 707 N N . GLY A 1 96 ? 1.516 -10.245 -15.006 1.00 92.00 96 GLY A N 1
ATOM 708 C CA . GLY A 1 96 ? 0.362 -9.852 -15.820 1.00 92.00 96 GLY A CA 1
ATOM 709 C C . GLY A 1 96 ? 0.156 -8.333 -15.938 1.00 92.00 96 GLY A C 1
ATOM 710 O O . GLY A 1 96 ? -0.933 -7.896 -16.302 1.00 92.00 96 GLY A O 1
ATOM 711 N N . LEU A 1 97 ? 1.161 -7.530 -15.568 1.00 94.44 97 LEU A N 1
ATOM 712 C CA . LEU A 1 97 ? 1.033 -6.077 -15.387 1.00 94.44 97 LEU A CA 1
ATOM 713 C C . LEU A 1 97 ? 2.096 -5.282 -16.150 1.00 94.44 97 LEU A C 1
ATOM 715 O O . LEU A 1 97 ? 1.830 -4.161 -16.580 1.00 94.44 97 LEU A O 1
ATOM 719 N N . TYR A 1 98 ? 3.287 -5.850 -16.336 1.00 95.06 98 TYR A N 1
ATOM 720 C CA . TYR A 1 98 ? 4.424 -5.160 -16.942 1.00 95.06 98 TYR A CA 1
ATOM 721 C C . TYR A 1 98 ? 5.040 -6.007 -18.050 1.00 95.06 98 TYR A C 1
ATOM 723 O O . TYR A 1 98 ? 5.164 -7.224 -17.909 1.00 95.06 98 TYR A O 1
ATOM 731 N N . CYS A 1 99 ? 5.459 -5.353 -19.128 1.00 95.25 99 CYS A N 1
ATOM 732 C CA . CYS A 1 99 ? 6.227 -5.954 -20.209 1.00 95.25 99 CYS A CA 1
ATOM 733 C C . CYS A 1 99 ? 7.689 -5.532 -20.078 1.00 95.25 99 CYS A C 1
ATOM 735 O O . CYS A 1 99 ? 8.077 -4.437 -20.499 1.00 95.25 99 CYS A O 1
ATOM 737 N N . LEU A 1 100 ? 8.503 -6.404 -19.488 1.00 93.56 100 LEU A N 1
ATOM 738 C CA . LEU A 1 100 ? 9.918 -6.132 -19.252 1.00 93.56 100 LEU A CA 1
ATOM 739 C C . LEU A 1 100 ? 10.799 -6.842 -20.287 1.00 93.56 100 LEU A C 1
ATOM 741 O O . LEU A 1 100 ? 10.405 -7.890 -20.805 1.00 93.56 100 LEU A O 1
ATOM 745 N N . PRO A 1 101 ? 11.973 -6.283 -20.630 1.00 91.69 101 PRO A N 1
ATOM 746 C CA . PRO A 1 101 ? 12.903 -6.928 -21.548 1.00 91.69 101 PRO A CA 1
ATOM 747 C C . PRO A 1 101 ? 13.326 -8.287 -21.004 1.00 91.69 101 PRO A C 1
ATOM 749 O O . PRO A 1 101 ? 13.606 -8.435 -19.814 1.00 91.69 101 PRO A O 1
ATOM 752 N N . ASN A 1 102 ? 13.412 -9.282 -21.881 1.00 89.25 102 ASN A N 1
ATOM 753 C CA . ASN A 1 102 ? 13.881 -10.597 -21.473 1.00 89.25 102 ASN A CA 1
ATOM 754 C C . ASN A 1 102 ? 15.372 -10.532 -21.076 1.00 89.25 102 ASN A C 1
ATOM 756 O O . ASN A 1 102 ? 16.228 -10.126 -21.874 1.00 89.25 102 ASN A O 1
ATOM 760 N N . SER A 1 103 ? 15.679 -10.971 -19.852 1.00 84.19 103 SER A N 1
ATOM 761 C CA . SER A 1 103 ? 17.022 -10.945 -19.255 1.00 84.19 103 SER A CA 1
ATOM 762 C C . SER A 1 103 ? 18.079 -11.678 -20.085 1.00 84.19 103 SER A C 1
ATOM 764 O O . SER A 1 103 ? 19.257 -11.330 -20.024 1.00 84.19 103 SER A O 1
ATOM 766 N N . HIS A 1 104 ? 17.670 -12.656 -20.895 1.00 83.06 104 HIS A N 1
ATOM 767 C CA . HIS A 1 104 ? 18.571 -13.460 -21.715 1.00 83.06 104 HIS A CA 1
ATOM 768 C C . HIS A 1 104 ? 19.191 -12.677 -22.888 1.00 83.06 104 HIS A C 1
ATOM 770 O O . HIS A 1 104 ? 20.264 -13.034 -23.370 1.00 83.06 104 HIS A O 1
ATOM 776 N N . TYR A 1 105 ? 18.534 -11.615 -23.364 1.00 79.38 105 TYR A N 1
ATOM 777 C CA . TYR A 1 105 ? 18.939 -10.918 -24.592 1.00 79.38 105 TYR A CA 1
ATOM 778 C C . TYR A 1 105 ? 19.455 -9.500 -24.352 1.00 79.38 105 TYR A C 1
ATOM 780 O O . TYR A 1 105 ? 20.314 -9.034 -25.100 1.00 79.38 105 TYR A O 1
ATOM 788 N N . SER A 1 106 ? 18.973 -8.816 -23.311 1.00 77.69 106 SER A N 1
ATOM 789 C CA . SER A 1 106 ? 19.438 -7.469 -22.977 1.00 77.69 106 SER A CA 1
ATOM 790 C C . SER A 1 106 ? 19.476 -7.249 -21.468 1.00 77.69 106 SER A C 1
ATOM 792 O O . SER A 1 106 ? 18.530 -6.758 -20.857 1.00 77.69 106 SER A O 1
ATOM 794 N N . THR A 1 107 ? 20.608 -7.599 -20.859 1.00 81.62 107 THR A N 1
ATOM 795 C CA . THR A 1 107 ? 20.869 -7.310 -19.443 1.00 81.62 107 THR A CA 1
ATOM 796 C C . THR A 1 107 ? 21.012 -5.811 -19.177 1.00 81.62 107 THR A C 1
ATOM 798 O O . THR A 1 107 ? 20.646 -5.355 -18.102 1.00 81.62 107 THR A O 1
ATOM 801 N N . ALA A 1 108 ? 21.486 -5.039 -20.162 1.00 83.44 108 ALA A N 1
ATOM 802 C CA . ALA A 1 108 ? 21.624 -3.586 -20.059 1.00 83.44 108 ALA A CA 1
ATOM 803 C C . ALA A 1 108 ? 20.262 -2.882 -19.944 1.00 83.44 108 ALA A C 1
ATOM 805 O O . ALA A 1 108 ? 20.068 -2.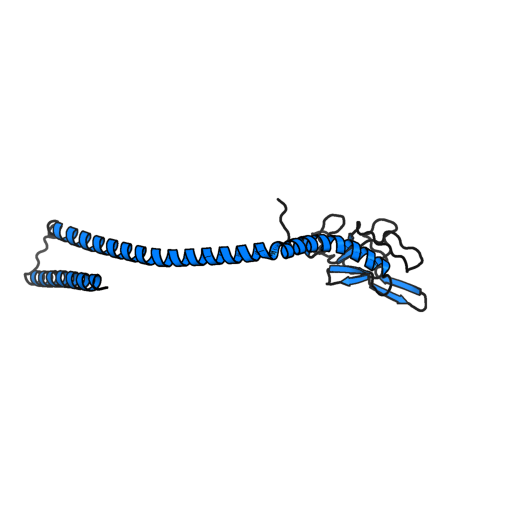074 -19.044 1.00 83.44 108 ALA A O 1
ATOM 806 N N . ALA A 1 109 ? 19.294 -3.251 -20.788 1.00 81.56 109 ALA A N 1
ATOM 807 C CA . ALA A 1 109 ? 17.949 -2.683 -20.731 1.00 81.56 109 ALA A CA 1
ATOM 808 C C . ALA A 1 109 ? 17.210 -3.068 -19.441 1.00 81.56 109 ALA A C 1
ATOM 810 O O . ALA A 1 109 ? 16.452 -2.275 -18.889 1.00 81.56 109 ALA A O 1
ATOM 811 N N . LEU A 1 110 ? 17.443 -4.288 -18.941 1.00 83.88 110 LEU A N 1
ATOM 812 C CA . LEU A 1 110 ? 16.895 -4.710 -17.656 1.00 83.88 110 LEU A CA 1
ATOM 813 C C . LEU A 1 110 ? 17.508 -3.916 -16.495 1.00 83.88 110 LEU A C 1
ATOM 815 O O . LEU A 1 110 ? 16.781 -3.568 -15.572 1.00 83.88 110 LEU A O 1
ATOM 819 N N . ALA A 1 111 ? 18.808 -3.610 -16.551 1.00 84.94 111 ALA A N 1
ATOM 820 C CA . ALA A 1 111 ? 19.474 -2.778 -15.552 1.00 84.94 111 ALA A CA 1
ATOM 821 C C . ALA A 1 111 ? 18.915 -1.347 -15.542 1.00 84.94 111 ALA A C 1
ATOM 823 O O . ALA A 1 111 ? 18.581 -0.862 -14.474 1.00 84.94 111 ALA A O 1
ATOM 824 N N . GLU A 1 112 ? 18.695 -0.719 -16.703 1.00 83.56 112 GLU A N 1
ATOM 825 C CA . GLU A 1 112 ? 18.086 0.623 -16.781 1.00 83.56 112 GLU A CA 1
ATOM 826 C C . GLU A 1 112 ? 16.679 0.669 -16.168 1.00 83.56 112 GLU A C 1
ATOM 828 O O . GLU A 1 112 ? 16.339 1.595 -15.430 1.00 83.56 112 GLU A O 1
ATOM 833 N N . VAL A 1 113 ? 15.847 -0.343 -16.443 1.00 83.00 113 VAL A N 1
ATOM 834 C CA . VAL A 1 113 ? 14.509 -0.416 -15.839 1.00 83.00 113 VAL A CA 1
ATOM 835 C C . VAL A 1 113 ? 14.598 -0.722 -14.347 1.00 83.00 113 VAL A C 1
ATOM 837 O O . VAL A 1 113 ? 13.818 -0.174 -13.569 1.00 83.00 113 VAL A O 1
ATOM 840 N N . ASN A 1 114 ? 15.536 -1.576 -13.935 1.00 84.69 114 ASN A N 1
ATOM 841 C CA . ASN A 1 114 ? 15.754 -1.879 -12.528 1.00 84.69 114 ASN A CA 1
ATOM 842 C C . ASN A 1 114 ? 16.247 -0.651 -11.758 1.00 84.69 114 ASN A C 1
ATOM 844 O O . ASN A 1 114 ? 15.745 -0.434 -10.667 1.00 84.69 114 ASN A O 1
ATOM 848 N N . ASP A 1 115 ? 17.125 0.170 -12.334 1.00 85.62 115 ASP A N 1
ATOM 849 C CA . ASP A 1 115 ? 17.615 1.416 -11.732 1.00 85.62 115 ASP A CA 1
ATOM 850 C C . ASP A 1 115 ? 16.482 2.453 -11.612 1.00 85.62 115 ASP A C 1
ATOM 852 O O . ASP A 1 115 ? 16.266 3.054 -10.561 1.00 85.62 115 ASP A O 1
ATOM 856 N N . ALA A 1 116 ? 15.652 2.597 -12.652 1.00 80.69 116 ALA A N 1
ATOM 857 C CA . ALA A 1 116 ? 14.472 3.464 -12.581 1.00 80.69 116 ALA A CA 1
ATOM 858 C C . ALA A 1 116 ? 13.414 2.957 -11.581 1.00 80.69 116 ALA A C 1
ATOM 860 O O . ALA A 1 116 ? 12.677 3.742 -10.981 1.00 80.69 116 ALA A O 1
ATOM 861 N N . THR A 1 117 ? 13.320 1.638 -11.397 1.00 79.50 117 THR A N 1
ATOM 862 C CA . THR A 1 117 ? 12.416 1.024 -10.416 1.00 79.50 117 THR A CA 1
ATOM 863 C C . THR A 1 117 ? 13.008 1.081 -9.009 1.00 79.50 117 THR A C 1
ATOM 865 O O . THR A 1 117 ? 12.256 1.228 -8.044 1.00 79.50 117 THR A O 1
ATOM 868 N N . SER A 1 118 ? 14.332 1.000 -8.870 1.00 77.12 118 SER A N 1
ATOM 869 C CA . SER A 1 118 ? 15.007 1.099 -7.583 1.00 77.12 118 SER A CA 1
ATOM 870 C C . SER A 1 118 ? 14.870 2.492 -7.007 1.00 77.12 118 SER A C 1
ATOM 872 O O . SER A 1 118 ? 14.636 2.571 -5.820 1.00 77.12 118 SER A O 1
ATOM 874 N N . ASP A 1 119 ? 14.838 3.564 -7.799 1.00 76.94 119 ASP A N 1
ATOM 875 C CA . ASP A 1 119 ? 14.547 4.908 -7.266 1.00 76.94 119 ASP A CA 1
ATOM 876 C C . ASP A 1 119 ? 13.154 4.998 -6.600 1.00 76.94 119 ASP A C 1
ATOM 878 O O . ASP A 1 119 ? 12.961 5.640 -5.556 1.00 76.94 119 ASP A O 1
ATOM 882 N N . LEU A 1 120 ? 12.159 4.308 -7.172 1.00 69.25 120 LEU A N 1
ATOM 883 C CA . LEU A 1 120 ? 10.817 4.208 -6.589 1.00 69.25 120 LEU A CA 1
ATOM 884 C C . LEU A 1 120 ? 10.814 3.323 -5.342 1.00 69.25 120 LEU A C 1
ATOM 886 O O . LEU A 1 120 ? 10.196 3.672 -4.332 1.00 69.25 120 LEU A O 1
ATOM 890 N N . LEU A 1 121 ? 11.507 2.187 -5.399 1.00 68.81 121 LEU A N 1
ATOM 891 C CA . LEU A 1 121 ? 11.630 1.286 -4.261 1.00 68.81 121 LEU A CA 1
ATOM 892 C C . LEU A 1 121 ? 12.448 1.910 -3.139 1.00 68.81 121 LEU A C 1
ATOM 894 O O . LEU A 1 121 ? 12.048 1.755 -2.000 1.00 68.81 121 LEU A O 1
ATOM 898 N N . ASP A 1 122 ? 13.490 2.676 -3.422 1.00 70.19 122 ASP A N 1
ATOM 899 C CA . ASP A 1 122 ? 14.344 3.369 -2.461 1.00 70.19 122 ASP A CA 1
ATOM 900 C C . ASP A 1 122 ? 13.583 4.499 -1.775 1.00 70.19 122 ASP A C 1
ATOM 902 O O . ASP A 1 122 ? 13.794 4.752 -0.592 1.00 70.19 122 ASP A O 1
ATOM 906 N N . SER A 1 123 ? 12.602 5.113 -2.442 1.00 68.62 123 SER A N 1
ATOM 907 C CA . SER A 1 123 ? 11.658 6.036 -1.793 1.00 68.62 123 SER A CA 1
ATOM 908 C C . SER A 1 123 ? 10.763 5.320 -0.763 1.00 68.62 123 SER A C 1
ATOM 910 O O . SER A 1 123 ? 10.477 5.844 0.318 1.00 68.62 123 SER A O 1
ATOM 912 N N . VAL A 1 124 ? 10.355 4.081 -1.049 1.00 71.12 124 VAL A N 1
ATOM 913 C CA . VAL A 1 124 ? 9.603 3.242 -0.096 1.00 71.12 124 VAL A CA 1
ATOM 914 C C . VAL A 1 124 ? 10.531 2.654 0.971 1.00 71.12 124 VAL A C 1
ATOM 916 O O . VAL A 1 124 ? 10.170 2.568 2.146 1.00 71.12 124 VAL A O 1
ATOM 919 N N . HIS A 1 125 ? 11.747 2.281 0.589 1.00 66.19 125 HIS A N 1
ATOM 920 C CA . HIS A 1 125 ? 12.702 1.613 1.449 1.00 66.19 125 HIS A CA 1
ATOM 921 C C . HIS A 1 125 ? 13.345 2.593 2.421 1.00 66.19 125 HIS A C 1
ATOM 923 O O . HIS A 1 125 ? 13.548 2.222 3.571 1.00 66.19 125 HIS A O 1
ATOM 929 N N . SER A 1 126 ? 13.561 3.847 2.019 1.00 63.75 126 SER A N 1
ATOM 930 C CA . SER A 1 126 ? 13.945 4.947 2.912 1.00 63.75 126 SER A CA 1
ATOM 931 C C . SER A 1 126 ? 12.856 5.232 3.947 1.00 63.75 126 SER A C 1
ATOM 933 O O . SER A 1 126 ? 13.160 5.323 5.134 1.00 63.75 126 SER A O 1
ATOM 935 N N . SER A 1 127 ? 11.579 5.213 3.549 1.00 69.38 127 SER A N 1
ATOM 936 C CA . SER A 1 127 ? 10.451 5.337 4.488 1.00 69.38 127 SER A CA 1
ATOM 937 C C . SER A 1 127 ? 10.388 4.171 5.491 1.00 69.38 127 SER A C 1
ATOM 939 O O . SER A 1 127 ? 10.089 4.359 6.672 1.00 69.38 127 SER A O 1
ATOM 941 N N . LEU A 1 128 ? 10.700 2.950 5.047 1.00 72.81 128 LEU A N 1
ATOM 942 C CA . LEU A 1 128 ? 10.799 1.771 5.917 1.00 72.81 128 LEU A CA 1
ATOM 943 C C . LEU A 1 128 ? 12.062 1.785 6.789 1.00 72.81 128 LEU A C 1
ATOM 945 O O . LEU A 1 128 ? 12.011 1.359 7.941 1.00 72.81 128 LEU A O 1
ATOM 949 N N . ALA A 1 129 ? 13.183 2.287 6.279 1.00 75.06 129 ALA A N 1
ATOM 950 C CA . ALA A 1 129 ? 14.428 2.418 7.025 1.00 75.06 129 ALA A CA 1
ATOM 951 C C . ALA A 1 129 ? 14.272 3.415 8.182 1.00 75.06 129 ALA A C 1
ATOM 953 O O . ALA A 1 129 ? 14.759 3.157 9.287 1.00 75.06 129 ALA A O 1
ATOM 954 N N . ASP A 1 130 ? 13.509 4.488 7.972 1.00 76.75 130 ASP A N 1
ATOM 955 C CA . ASP A 1 130 ? 13.144 5.430 9.029 1.00 76.75 130 ASP A CA 1
ATOM 956 C C . ASP A 1 130 ? 12.255 4.774 10.098 1.00 76.75 130 ASP A C 1
ATOM 958 O O . ASP A 1 130 ? 12.468 4.985 11.296 1.00 76.75 130 ASP A O 1
ATOM 962 N N . ALA A 1 131 ? 11.328 3.895 9.700 1.00 78.56 131 ALA A N 1
ATOM 963 C CA . ALA A 1 131 ? 10.514 3.120 10.639 1.00 78.56 131 ALA A CA 1
ATOM 964 C C . ALA A 1 131 ? 11.351 2.127 11.469 1.00 78.56 131 ALA A C 1
ATOM 966 O O . ALA A 1 131 ? 11.121 1.978 12.672 1.00 78.56 131 ALA A O 1
ATOM 967 N N . VAL A 1 132 ? 12.359 1.490 10.862 1.00 83.38 132 VAL A N 1
ATOM 968 C CA . VAL A 1 132 ? 13.288 0.588 11.568 1.00 83.38 132 VAL A CA 1
ATOM 969 C C . VAL A 1 132 ? 14.169 1.368 12.546 1.00 83.38 132 VAL A C 1
ATOM 971 O O . VAL A 1 132 ? 14.379 0.931 13.678 1.00 83.38 132 VAL A O 1
ATOM 974 N N . LYS A 1 133 ? 14.629 2.564 12.167 1.00 88.62 133 LYS A N 1
ATOM 975 C CA . LYS A 1 133 ? 15.403 3.439 13.058 1.00 88.62 133 LYS A CA 1
ATOM 976 C C . LYS A 1 133 ? 14.563 3.974 14.228 1.00 88.62 133 LYS A C 1
ATOM 978 O O . LYS A 1 133 ? 15.103 4.220 15.307 1.00 88.62 133 LYS A O 1
ATOM 983 N N . ALA A 1 134 ? 13.246 4.089 14.049 1.00 90.56 134 ALA A N 1
ATOM 984 C CA . ALA A 1 134 ? 12.286 4.498 15.074 1.00 90.56 134 ALA A CA 1
ATOM 985 C C . ALA A 1 134 ? 11.746 3.346 15.952 1.00 90.56 134 ALA A C 1
ATOM 987 O O . ALA A 1 134 ? 10.849 3.573 16.770 1.00 90.56 134 ALA A O 1
ATOM 988 N N . TRP A 1 135 ? 12.303 2.130 15.859 1.00 92.06 135 TRP A N 1
ATOM 989 C CA . TRP A 1 135 ? 11.915 0.977 16.687 1.00 92.06 135 TRP A CA 1
ATOM 990 C C . TRP A 1 135 ? 11.721 1.274 18.193 1.00 92.06 135 TRP A C 1
ATOM 992 O O . TRP A 1 135 ? 10.683 0.879 18.733 1.00 92.06 135 TRP A O 1
ATOM 1002 N N . PRO A 1 136 ? 12.621 1.994 18.903 1.00 94.56 136 PRO A N 1
ATOM 1003 C CA . PRO A 1 136 ? 12.413 2.266 20.329 1.00 94.56 136 PRO A CA 1
ATOM 1004 C C . PRO A 1 136 ? 11.173 3.129 20.606 1.00 94.56 136 PRO A C 1
ATOM 1006 O O . PRO A 1 136 ? 10.520 2.951 21.634 1.00 94.56 136 PRO A O 1
ATOM 1009 N N . VAL A 1 137 ? 10.804 4.024 19.683 1.00 94.81 137 VAL A N 1
ATOM 1010 C CA . VAL A 1 137 ? 9.595 4.853 19.805 1.00 94.81 137 VAL A CA 1
ATOM 1011 C C . VAL A 1 137 ? 8.342 3.998 19.618 1.00 94.81 137 VAL A C 1
ATOM 1013 O O . VAL A 1 137 ? 7.395 4.136 20.390 1.00 94.81 137 VAL A O 1
ATOM 1016 N N . LEU A 1 138 ? 8.340 3.068 18.656 1.00 92.81 138 LEU A N 1
ATOM 1017 C CA . LEU A 1 138 ? 7.216 2.145 18.458 1.00 92.81 138 LEU A CA 1
ATOM 1018 C C . LEU A 1 138 ? 6.974 1.263 19.690 1.00 92.81 138 LEU A C 1
ATOM 1020 O O . LEU A 1 138 ? 5.832 1.130 20.133 1.00 92.81 138 LEU A O 1
ATOM 1024 N N . VAL A 1 139 ? 8.038 0.720 20.291 1.00 96.31 139 VAL A N 1
ATOM 1025 C CA . VAL A 1 139 ? 7.933 -0.077 21.527 1.00 96.31 139 VAL A CA 1
ATOM 1026 C C . VAL A 1 139 ? 7.368 0.759 22.679 1.00 96.31 139 VAL A C 1
ATOM 1028 O O . VAL A 1 139 ? 6.489 0.292 23.408 1.00 96.31 139 VAL A O 1
ATOM 1031 N N . LEU A 1 140 ? 7.810 2.013 22.815 1.00 96.25 140 LEU A N 1
ATOM 1032 C CA . LEU A 1 140 ? 7.293 2.934 23.827 1.00 96.25 140 LEU A CA 1
ATOM 1033 C C . LEU A 1 140 ? 5.787 3.188 23.650 1.00 96.25 140 LEU A C 1
ATOM 1035 O O . LEU A 1 140 ? 5.038 3.120 24.625 1.00 96.25 140 LEU A O 1
ATOM 1039 N N . VAL A 1 141 ? 5.327 3.434 22.418 1.00 96.88 141 VAL A N 1
ATOM 1040 C CA . VAL A 1 141 ? 3.905 3.683 22.121 1.00 96.88 141 VAL A CA 1
ATOM 1041 C C . VAL A 1 141 ? 3.042 2.465 22.457 1.00 96.88 141 VAL A C 1
ATOM 1043 O O . VAL A 1 141 ? 1.990 2.625 23.077 1.00 96.88 141 VAL A O 1
ATOM 1046 N N . VAL A 1 142 ? 3.491 1.251 22.122 1.00 96.94 142 VAL A N 1
ATOM 1047 C CA . VAL A 1 142 ? 2.779 0.006 22.470 1.00 96.94 142 VAL A CA 1
ATOM 1048 C C . VAL A 1 142 ? 2.650 -0.148 23.988 1.00 96.94 142 VAL A C 1
ATOM 1050 O O . VAL A 1 142 ? 1.578 -0.497 24.494 1.00 96.94 142 VAL A O 1
ATOM 1053 N N . PHE A 1 143 ? 3.713 0.158 24.734 1.00 98.19 143 PHE A N 1
ATOM 1054 C CA . PHE A 1 143 ? 3.699 0.073 26.193 1.00 98.19 143 PHE A CA 1
ATOM 1055 C C . PHE A 1 143 ? 2.753 1.107 26.823 1.00 98.19 143 PHE A C 1
ATOM 1057 O O . PHE A 1 143 ? 1.925 0.759 27.666 1.00 98.19 143 PHE A O 1
ATOM 1064 N N . VAL A 1 144 ? 2.804 2.360 26.359 1.00 97.75 144 VAL A N 1
ATOM 1065 C CA . VAL A 1 144 ? 1.905 3.438 26.806 1.00 97.75 144 VAL A CA 1
ATOM 1066 C C . VAL A 1 144 ? 0.442 3.107 26.497 1.00 97.75 144 VAL A C 1
ATOM 1068 O O . VAL A 1 144 ? -0.413 3.252 27.372 1.00 97.75 144 VAL A O 1
ATOM 1071 N N . ALA A 1 145 ? 0.150 2.606 25.295 1.00 97.69 145 ALA A N 1
ATOM 1072 C CA . ALA A 1 145 ? -1.195 2.181 24.910 1.00 97.69 145 ALA A CA 1
ATOM 1073 C C . ALA A 1 145 ? -1.717 1.045 25.805 1.00 97.69 145 ALA A C 1
ATOM 1075 O O . ALA A 1 145 ? -2.870 1.071 26.236 1.00 97.69 145 ALA A O 1
ATOM 1076 N N . THR A 1 146 ? -0.855 0.084 26.147 1.00 98.06 146 THR A N 1
ATOM 1077 C CA . THR A 1 146 ? -1.203 -1.024 27.048 1.00 98.06 146 THR A CA 1
ATOM 1078 C C . THR A 1 146 ? -1.521 -0.516 28.457 1.00 98.06 146 THR A C 1
ATOM 1080 O O . THR A 1 146 ? -2.545 -0.894 29.027 1.00 98.06 146 THR A O 1
ATOM 1083 N N . ILE A 1 147 ? -0.701 0.390 29.004 1.00 98.12 147 ILE A N 1
ATOM 1084 C CA . ILE A 1 147 ? -0.943 1.009 30.319 1.00 98.12 147 ILE A CA 1
ATOM 1085 C C . ILE A 1 147 ? -2.269 1.775 30.330 1.00 98.12 147 ILE A C 1
ATOM 1087 O O . ILE A 1 147 ? -3.079 1.581 31.237 1.00 98.12 147 ILE A O 1
ATOM 1091 N N . LEU A 1 148 ? -2.520 2.612 29.318 1.00 96.75 148 LEU A N 1
ATOM 1092 C CA . LEU A 1 148 ? -3.779 3.351 29.181 1.00 96.75 148 LEU A CA 1
ATOM 1093 C C . LEU A 1 148 ? -4.988 2.409 29.104 1.00 96.75 148 LEU A C 1
ATOM 1095 O O . LEU A 1 148 ? -6.000 2.661 29.759 1.00 96.75 148 LEU A O 1
ATOM 1099 N N . GLY A 1 149 ? -4.867 1.296 28.375 1.00 97.62 149 GLY A N 1
ATOM 1100 C CA . GLY A 1 149 ? -5.892 0.253 28.321 1.00 97.62 149 GLY A CA 1
ATOM 1101 C C . GLY A 1 149 ? -6.183 -0.367 29.692 1.00 97.62 149 GLY A C 1
ATOM 1102 O O . GLY A 1 149 ? -7.346 -0.500 30.077 1.00 97.62 149 GLY A O 1
ATOM 1103 N N . TYR A 1 150 ? -5.148 -0.680 30.477 1.00 97.69 150 TYR A N 1
ATOM 1104 C CA . TYR A 1 150 ? -5.317 -1.191 31.842 1.00 97.69 150 TYR A CA 1
ATOM 1105 C C . TYR A 1 150 ? -5.963 -0.171 32.782 1.00 97.69 150 TYR A C 1
ATOM 1107 O O . TYR A 1 150 ? -6.856 -0.537 33.548 1.00 97.69 150 TYR A O 1
ATOM 1115 N N . ILE A 1 151 ? -5.556 1.099 32.708 1.00 97.06 151 ILE A N 1
ATOM 1116 C CA . ILE A 1 151 ? -6.166 2.185 33.489 1.00 97.06 151 ILE A CA 1
ATOM 1117 C C . ILE A 1 151 ? -7.651 2.313 33.141 1.00 97.06 151 ILE A C 1
ATOM 1119 O O . ILE A 1 151 ? -8.477 2.422 34.045 1.00 97.06 151 ILE A O 1
ATOM 1123 N N . TYR A 1 152 ? -8.006 2.243 31.857 1.00 95.56 152 TYR A N 1
ATOM 1124 C CA . TYR A 1 152 ? -9.394 2.291 31.402 1.00 95.56 152 TYR A CA 1
ATOM 1125 C C . TYR A 1 152 ? -10.226 1.119 31.944 1.00 95.56 152 TYR A C 1
ATOM 1127 O O . TYR A 1 152 ? -11.292 1.334 32.523 1.00 95.56 152 TYR A O 1
ATOM 1135 N N . LEU A 1 153 ? -9.724 -0.116 31.829 1.00 93.25 153 LEU A N 1
ATOM 1136 C CA . LEU A 1 153 ? -10.401 -1.300 32.372 1.00 93.25 153 LEU A CA 1
ATOM 1137 C C . LEU A 1 153 ? -10.538 -1.236 33.900 1.00 93.25 153 LEU A C 1
ATOM 1139 O O . LEU A 1 153 ? -11.558 -1.650 34.457 1.00 93.25 153 LEU A O 1
ATOM 1143 N N . TRP A 1 154 ? -9.535 -0.692 34.588 1.00 94.56 154 TRP A N 1
ATOM 1144 C CA . TRP A 1 154 ? -9.597 -0.458 36.027 1.00 94.56 154 TRP A CA 1
ATOM 1145 C C . TRP A 1 154 ? -10.658 0.589 36.383 1.00 94.56 154 TRP A C 1
ATOM 1147 O O . TRP A 1 154 ? -11.470 0.345 37.279 1.00 94.56 154 TRP A O 1
ATOM 1157 N N . LEU A 1 155 ? -10.724 1.697 35.635 1.00 91.12 155 LEU A N 1
ATOM 1158 C CA . LEU A 1 155 ? -11.762 2.716 35.792 1.00 91.12 155 LEU A CA 1
ATOM 1159 C C . LEU A 1 155 ? -13.156 2.114 35.616 1.00 91.12 155 LEU A C 1
ATOM 1161 O O . LEU A 1 155 ? -14.008 2.337 36.472 1.00 91.12 155 LEU A O 1
ATOM 1165 N N . LEU A 1 156 ? -13.370 1.309 34.567 1.00 90.69 156 LEU A N 1
ATOM 1166 C CA . LEU A 1 156 ? -14.639 0.612 34.331 1.00 90.69 156 LEU A CA 1
ATOM 1167 C C . LEU A 1 156 ? -15.030 -0.294 35.502 1.00 90.69 156 LEU A C 1
ATOM 1169 O O . LEU A 1 156 ? -16.200 -0.369 35.874 1.00 90.69 156 LEU A O 1
ATOM 1173 N N . ARG A 1 157 ? -14.058 -0.964 36.126 1.00 93.75 157 ARG A N 1
ATOM 1174 C CA . ARG A 1 157 ? -14.316 -1.820 37.290 1.00 93.75 157 ARG A CA 1
ATOM 1175 C C . ARG A 1 157 ? -14.753 -1.017 38.517 1.00 93.75 157 ARG A C 1
ATOM 1177 O O . ARG A 1 157 ? -15.565 -1.504 39.304 1.00 93.75 157 ARG A O 1
ATOM 1184 N N . VAL A 1 158 ? -14.218 0.191 38.691 1.00 90.62 158 VAL A N 1
ATOM 1185 C CA . VAL A 1 158 ? -14.590 1.093 39.790 1.00 90.62 158 VAL A CA 1
ATOM 1186 C C . VAL A 1 158 ? -15.947 1.746 39.517 1.00 90.62 158 VAL A C 1
ATOM 1188 O O . VAL A 1 158 ? -16.819 1.730 40.388 1.00 90.62 158 VAL A O 1
ATOM 1191 N N . THR A 1 159 ? -16.170 2.255 38.304 1.00 90.75 159 THR A N 1
ATOM 1192 C CA . THR A 1 159 ? -17.428 2.917 37.935 1.00 90.75 159 THR A CA 1
ATOM 1193 C C . THR A 1 159 ? -18.600 1.949 37.885 1.00 90.75 159 THR A C 1
ATOM 1195 O O . THR A 1 159 ? -19.687 2.332 38.304 1.00 90.75 159 THR A O 1
ATOM 1198 N N . ALA A 1 160 ? -18.400 0.688 37.487 1.00 90.19 160 ALA A N 1
ATOM 1199 C CA . ALA A 1 160 ? -19.458 -0.322 37.523 1.00 90.19 160 ALA A CA 1
ATOM 1200 C C . ALA A 1 160 ? -20.023 -0.515 38.939 1.00 90.19 160 ALA A C 1
ATOM 1202 O O . ALA A 1 160 ? -21.238 -0.544 39.118 1.00 90.19 160 ALA A O 1
ATOM 1203 N N . LYS A 1 161 ? -19.161 -0.569 39.965 1.00 86.94 161 LYS A N 1
ATOM 1204 C CA . LYS A 1 161 ? -19.612 -0.682 41.363 1.00 86.94 161 LYS A CA 1
ATOM 1205 C C . LYS A 1 161 ? -20.430 0.533 41.794 1.00 86.94 161 LYS A C 1
ATOM 1207 O O . LYS A 1 161 ? -21.455 0.371 42.449 1.00 86.94 161 LYS A O 1
ATOM 1212 N N . PHE A 1 162 ? -19.991 1.731 41.411 1.00 89.12 162 PHE A N 1
ATOM 1213 C CA . PHE A 1 162 ? -20.681 2.972 41.759 1.00 89.12 162 PHE A CA 1
ATOM 1214 C C . PHE A 1 162 ? -22.033 3.097 41.042 1.00 89.12 162 PHE A C 1
ATOM 1216 O O . PHE A 1 162 ? -23.032 3.453 41.661 1.00 89.12 162 PHE A O 1
ATOM 1223 N N . LEU A 1 163 ? -22.084 2.736 39.756 1.00 87.50 163 LEU A N 1
ATOM 1224 C CA . LEU A 1 163 ? -23.297 2.768 38.940 1.00 87.50 163 LEU A CA 1
ATOM 1225 C C . LEU A 1 163 ? -24.350 1.785 39.467 1.00 87.50 163 LEU A C 1
ATOM 1227 O O . LEU A 1 163 ? -25.514 2.160 39.594 1.00 87.50 163 LEU A O 1
ATOM 1231 N N . ILE A 1 164 ? -23.939 0.569 39.847 1.00 91.06 164 ILE A N 1
ATOM 1232 C CA . ILE A 1 164 ? -24.834 -0.419 40.469 1.00 91.06 164 ILE A CA 1
ATOM 1233 C C . ILE A 1 164 ? -25.399 0.127 41.787 1.00 91.06 164 ILE A C 1
ATOM 1235 O O . ILE A 1 164 ? -26.613 0.112 41.971 1.00 91.06 164 ILE A O 1
ATOM 1239 N N . TRP A 1 165 ? -24.554 0.677 42.666 1.00 88.62 165 TRP A N 1
ATOM 1240 C CA . TRP A 1 165 ? -25.001 1.255 43.940 1.00 88.62 165 TRP A CA 1
ATOM 1241 C C . TRP A 1 165 ? -25.989 2.410 43.756 1.00 88.62 165 TRP A C 1
ATOM 1243 O O . TRP A 1 165 ? -27.022 2.441 44.424 1.00 88.62 165 TRP A O 1
ATOM 1253 N N . ILE A 1 166 ? -25.726 3.330 42.822 1.00 86.81 166 ILE A N 1
ATOM 1254 C CA . ILE A 1 166 ? -26.666 4.414 42.503 1.00 86.81 166 ILE A CA 1
ATOM 1255 C C . ILE A 1 166 ? -27.995 3.841 42.012 1.00 86.81 166 ILE A C 1
ATOM 1257 O O . ILE A 1 166 ? -29.048 4.274 42.472 1.00 86.81 166 ILE A O 1
ATOM 1261 N N . CYS A 1 167 ? -27.967 2.870 41.098 1.00 86.62 167 CYS A N 1
ATOM 1262 C CA . CYS A 1 167 ? -29.182 2.293 40.530 1.00 86.62 167 CYS A CA 1
ATOM 1263 C C . CYS A 1 167 ? -30.035 1.588 41.599 1.00 86.62 167 CYS A C 1
ATOM 1265 O O . CYS A 1 167 ? -31.256 1.767 41.628 1.00 86.62 167 CYS A O 1
ATOM 1267 N N . VAL A 1 168 ? -29.395 0.865 42.525 1.00 89.69 168 VAL A N 1
ATOM 1268 C CA . VAL A 1 168 ? -30.060 0.239 43.680 1.00 89.69 168 VAL A CA 1
ATOM 1269 C C . VAL A 1 168 ? -30.671 1.295 44.605 1.00 89.69 168 VAL A C 1
ATOM 1271 O O . VAL A 1 168 ? -31.849 1.188 44.952 1.00 89.69 168 VAL A O 1
ATOM 1274 N N . ILE A 1 169 ? -29.923 2.348 44.961 1.00 86.69 169 ILE A N 1
ATOM 1275 C CA . ILE A 1 169 ? -30.423 3.433 45.825 1.00 86.69 169 ILE A CA 1
ATOM 1276 C C . ILE A 1 169 ? -31.617 4.136 45.173 1.00 86.69 169 ILE A C 1
ATOM 1278 O O . ILE A 1 169 ? -32.655 4.297 45.811 1.00 86.69 169 ILE A O 1
ATOM 1282 N N . VAL A 1 170 ? -31.501 4.519 43.899 1.00 88.44 170 VAL A N 1
ATOM 1283 C CA . VAL A 1 170 ? -32.565 5.210 43.156 1.00 88.44 170 VAL A CA 1
ATOM 1284 C C . VAL A 1 170 ? -33.821 4.344 43.071 1.00 88.44 170 VAL A C 1
ATOM 1286 O O . VAL A 1 170 ? -34.913 4.833 43.356 1.00 88.44 170 VAL A O 1
ATOM 1289 N N . SER A 1 171 ? -33.675 3.055 42.752 1.00 87.88 171 SER A N 1
ATOM 1290 C CA . SER A 1 171 ? -34.808 2.120 42.689 1.00 87.88 171 SER A CA 1
ATOM 1291 C C . SER A 1 171 ? -35.483 1.956 44.054 1.00 87.88 171 SER A C 1
ATOM 1293 O O . SER A 1 171 ? -36.709 1.972 44.148 1.00 87.88 171 SER A O 1
ATOM 1295 N N . THR A 1 172 ? -34.694 1.876 45.129 1.00 86.75 172 THR A N 1
ATOM 1296 C CA . THR A 1 172 ? -35.210 1.767 46.503 1.00 86.75 172 THR A CA 1
ATOM 1297 C C . THR A 1 172 ? -35.974 3.026 46.912 1.00 86.75 172 THR A C 1
ATOM 1299 O O . THR A 1 172 ? -37.095 2.934 47.412 1.00 86.75 172 THR A O 1
ATOM 1302 N N . VAL A 1 173 ? -35.414 4.212 46.651 1.00 88.50 173 VAL A N 1
ATOM 1303 C CA . VAL A 1 173 ? -36.065 5.497 46.950 1.00 88.50 173 VAL A CA 1
ATOM 1304 C C . VAL A 1 173 ? -37.362 5.657 46.156 1.00 88.50 173 VAL A C 1
ATOM 1306 O O . VAL A 1 173 ? -38.354 6.116 46.718 1.00 88.50 173 VAL A O 1
ATOM 1309 N N . ALA A 1 174 ? -37.385 5.244 44.885 1.00 87.12 174 ALA A N 1
ATOM 1310 C CA . ALA A 1 174 ? -38.578 5.292 44.041 1.00 87.12 174 ALA A CA 1
ATOM 1311 C C . ALA A 1 174 ? -39.709 4.384 44.558 1.00 87.12 174 ALA A C 1
ATOM 1313 O O . ALA A 1 174 ? -40.871 4.785 44.565 1.00 87.12 174 ALA A O 1
ATOM 1314 N N . LEU A 1 175 ? -39.386 3.177 45.031 1.00 86.75 175 LEU A N 1
ATOM 1315 C CA . LEU A 1 175 ? -40.381 2.272 45.617 1.00 86.75 175 LEU A CA 1
ATOM 1316 C C . LEU A 1 175 ? -40.929 2.806 46.947 1.00 86.75 175 LEU A C 1
ATOM 1318 O O . LEU A 1 175 ? -42.138 2.756 47.178 1.00 86.75 175 LEU A O 1
ATOM 1322 N N . VAL A 1 176 ? -40.061 3.356 47.804 1.00 86.62 176 VAL A N 1
ATOM 1323 C CA . VAL A 1 176 ? -40.469 3.956 49.086 1.00 86.62 176 VAL A CA 1
ATOM 1324 C C . VAL A 1 176 ? -41.349 5.186 48.861 1.00 86.62 176 VAL A C 1
ATOM 1326 O O . VAL A 1 176 ? -42.379 5.328 49.522 1.00 86.62 176 VAL A O 1
ATOM 1329 N N . SER A 1 177 ? -40.988 6.056 47.913 1.00 87.44 177 SER A N 1
ATOM 1330 C CA . SER A 1 177 ? -41.770 7.257 47.606 1.00 87.44 177 SER A CA 1
ATOM 1331 C C . SER A 1 177 ? -43.133 6.917 47.001 1.00 87.44 177 SER A C 1
ATOM 1333 O O . SER A 1 177 ? -44.132 7.505 47.413 1.00 87.44 177 SER A O 1
ATOM 1335 N N . LEU A 1 178 ? -43.209 5.922 46.109 1.00 86.56 178 LEU A N 1
ATOM 1336 C CA . LEU A 1 178 ? -44.478 5.436 45.562 1.00 86.56 178 LEU A CA 1
ATOM 1337 C C . LEU A 1 178 ? -45.377 4.837 46.657 1.00 86.56 178 LEU A C 1
ATOM 1339 O O . LEU A 1 178 ? -46.572 5.126 46.704 1.00 86.56 178 LEU A O 1
ATOM 1343 N N . GLY A 1 179 ? -44.805 4.037 47.564 1.00 87.12 179 GLY A N 1
ATOM 1344 C CA . GLY A 1 179 ? -45.534 3.461 48.696 1.00 87.12 179 GLY A CA 1
ATOM 1345 C C . GLY A 1 179 ? -46.090 4.528 49.642 1.00 87.12 179 GLY A C 1
ATOM 1346 O O . GLY A 1 179 ? -47.265 4.475 50.007 1.00 87.12 179 GLY A O 1
ATOM 1347 N N . ALA A 1 180 ? -45.278 5.533 49.984 1.00 85.69 180 ALA A N 1
ATOM 1348 C CA . ALA A 1 180 ? -45.712 6.666 50.799 1.00 85.69 180 ALA A CA 1
ATOM 1349 C C . ALA A 1 180 ? -46.812 7.487 50.104 1.00 85.69 180 ALA A C 1
ATOM 1351 O O . ALA A 1 180 ? -47.799 7.851 50.740 1.00 85.69 180 ALA A O 1
ATOM 1352 N N . TYR A 1 181 ? -46.681 7.719 48.794 1.00 87.06 181 TYR A N 1
ATOM 1353 C CA . TYR A 1 181 ? -47.672 8.442 47.997 1.00 87.06 181 TYR A CA 1
ATOM 1354 C C . TYR A 1 181 ? -49.030 7.726 47.963 1.00 87.06 181 TYR A C 1
ATOM 1356 O O . TYR A 1 181 ? -50.066 8.360 48.181 1.00 87.06 181 TYR A O 1
ATOM 1364 N N . LEU A 1 182 ? -49.040 6.405 47.743 1.00 83.75 182 LEU A N 1
ATOM 1365 C CA . LEU A 1 182 ? -50.269 5.603 47.780 1.00 83.75 182 LEU A CA 1
ATOM 1366 C C . LEU A 1 182 ? -50.913 5.621 49.171 1.00 83.75 182 LEU A C 1
ATOM 1368 O O . LEU A 1 182 ? -52.125 5.795 49.264 1.00 83.75 182 LEU A O 1
ATOM 1372 N N . TRP A 1 183 ? -50.108 5.521 50.236 1.00 84.31 183 TRP A N 1
ATOM 1373 C CA . TRP A 1 183 ? -50.600 5.585 51.615 1.00 84.31 183 TRP A CA 1
ATOM 1374 C C . TRP A 1 183 ? -51.296 6.915 51.921 1.00 84.31 183 TRP A C 1
ATOM 1376 O O . TRP A 1 183 ? -52.343 6.943 52.563 1.00 84.31 183 TRP A O 1
ATOM 1386 N N . THR A 1 184 ? -50.742 8.035 51.451 1.00 89.25 184 THR A N 1
ATOM 1387 C CA . THR A 1 184 ? -51.357 9.352 51.676 1.00 89.25 184 THR A CA 1
ATOM 1388 C C . THR A 1 184 ? -52.610 9.596 50.833 1.00 89.25 184 THR A C 1
ATOM 1390 O O . THR A 1 184 ? -53.456 10.391 51.233 1.00 89.25 184 THR A O 1
ATOM 1393 N N . ASN A 1 185 ? -52.760 8.906 49.698 1.00 82.88 185 ASN A N 1
ATOM 1394 C CA . ASN A 1 185 ? -53.879 9.095 48.768 1.00 82.88 185 ASN A CA 1
ATOM 1395 C C . ASN A 1 185 ? -55.039 8.106 48.957 1.00 82.88 185 ASN A C 1
ATOM 1397 O O . ASN A 1 185 ? -55.978 8.124 48.160 1.00 82.88 185 ASN A O 1
ATOM 1401 N N . GLU A 1 186 ? -55.042 7.290 50.019 1.00 74.69 186 GLU A N 1
ATOM 1402 C CA . GLU A 1 186 ? -56.154 6.370 50.323 1.00 74.69 186 GLU A CA 1
ATOM 1403 C C . GLU A 1 186 ? -57.520 7.085 50.481 1.00 74.69 186 GLU A C 1
ATOM 1405 O O . GLU A 1 186 ? -58.561 6.442 50.388 1.00 74.69 186 GLU A O 1
ATOM 1410 N N . GLY A 1 187 ? -57.543 8.413 50.659 1.00 69.19 187 GLY A N 1
ATOM 1411 C CA . GLY A 1 187 ? -58.769 9.220 50.758 1.00 69.19 187 GLY A CA 1
ATOM 1412 C C . GLY A 1 187 ? -59.365 9.731 49.437 1.00 69.19 187 GLY A C 1
ATOM 1413 O O . GLY A 1 187 ? -60.404 10.384 49.473 1.00 69.19 187 GLY A O 1
ATOM 1414 N N . LEU A 1 188 ? -58.732 9.480 48.285 1.00 60.19 188 LEU A N 1
ATOM 1415 C CA . LEU A 1 188 ? -59.104 10.078 46.989 1.00 60.19 188 LEU A CA 1
ATOM 1416 C C . LEU A 1 188 ? -59.684 9.086 45.975 1.00 60.19 188 LEU A C 1
ATOM 1418 O O . LEU A 1 188 ? -59.803 9.433 44.805 1.00 60.19 188 LEU A O 1
ATOM 1422 N N . VAL A 1 189 ? -60.062 7.873 46.385 1.00 66.44 189 VAL A N 1
ATOM 1423 C CA . VAL A 1 189 ? -60.914 7.016 45.548 1.00 66.44 189 VAL A CA 1
ATOM 1424 C C . VAL A 1 189 ? -62.368 7.401 45.848 1.00 66.44 189 VAL A C 1
ATOM 1426 O O . VAL A 1 189 ? -62.915 6.893 46.829 1.00 66.44 189 VAL A O 1
ATOM 1429 N N . PRO A 1 190 ? -62.997 8.327 45.088 1.00 62.81 190 PRO A N 1
ATOM 1430 C CA . PRO A 1 190 ? -64.421 8.583 45.231 1.00 62.81 190 PRO A CA 1
ATOM 1431 C C . PRO A 1 190 ? -65.138 7.258 44.998 1.00 62.81 190 PRO A C 1
ATOM 1433 O O . PRO A 1 190 ? -64.923 6.599 43.978 1.00 62.81 190 PRO A O 1
ATOM 1436 N N . GLY A 1 191 ? -65.908 6.841 46.001 1.00 58.34 191 GLY A N 1
ATOM 1437 C CA . GLY A 1 191 ? -66.697 5.626 45.948 1.00 58.34 191 GLY A CA 1
ATOM 1438 C C . GLY A 1 191 ? -67.494 5.602 44.652 1.00 58.34 191 GLY A C 1
ATOM 1439 O O . GLY A 1 191 ? -68.289 6.496 44.379 1.00 58.34 191 GLY A O 1
ATOM 1440 N N . ALA A 1 192 ? -67.242 4.587 43.830 1.00 57.94 192 ALA A N 1
ATOM 1441 C CA . ALA A 1 192 ? -68.246 4.138 42.894 1.00 57.94 192 ALA A CA 1
ATOM 1442 C C . ALA A 1 192 ? -69.379 3.591 43.767 1.00 57.94 192 ALA A C 1
ATOM 1444 O O . ALA A 1 192 ? -69.256 2.497 44.317 1.00 57.94 192 ALA A O 1
ATOM 1445 N N . ASP A 1 193 ? -70.407 4.413 43.976 1.00 60.75 193 ASP A N 1
ATOM 1446 C CA . ASP A 1 193 ? -71.651 4.054 44.649 1.00 60.75 193 ASP A CA 1
ATOM 1447 C C . ASP A 1 193 ? -72.336 2.948 43.832 1.00 60.75 193 ASP A C 1
ATOM 1449 O O . ASP A 1 193 ? -73.146 3.193 42.941 1.00 60.75 193 ASP A O 1
ATOM 1453 N N . GLY A 1 194 ? -71.921 1.711 44.079 1.00 58.31 194 GLY A N 1
ATOM 1454 C CA . GLY A 1 194 ? -72.479 0.495 43.515 1.00 58.31 194 GLY A CA 1
ATOM 1455 C C . GLY A 1 194 ? -72.698 -0.469 44.664 1.00 58.31 194 GLY A C 1
ATOM 1456 O O . GLY A 1 194 ? -71.740 -0.972 45.238 1.00 58.31 194 GLY A O 1
ATOM 1457 N N . ASP A 1 195 ? -73.967 -0.614 45.023 1.00 65.06 195 ASP A N 1
ATOM 1458 C CA . ASP A 1 195 ? -74.544 -1.479 46.049 1.00 65.06 195 ASP A CA 1
ATOM 1459 C C . ASP A 1 195 ? -73.906 -2.883 46.030 1.00 65.06 195 ASP A C 1
ATOM 1461 O O . ASP A 1 195 ? -74.266 -3.706 45.192 1.00 65.06 195 ASP A O 1
ATOM 1465 N N . ASP A 1 196 ? -72.925 -3.148 46.906 1.00 56.12 196 ASP A N 1
ATOM 1466 C CA . ASP A 1 196 ? -72.296 -4.466 46.997 1.00 56.12 196 ASP A CA 1
ATOM 1467 C C . ASP A 1 196 ? -72.086 -4.970 48.429 1.00 56.12 196 ASP A C 1
ATOM 1469 O O . ASP A 1 196 ? -71.599 -4.306 49.348 1.00 56.12 196 ASP A O 1
ATOM 1473 N N . SER A 1 197 ? -72.505 -6.223 48.549 1.00 59.88 197 SER A N 1
ATOM 1474 C CA . SER A 1 197 ? -72.612 -7.106 49.699 1.00 59.88 197 SER A CA 1
ATOM 1475 C C . SER A 1 197 ? -71.377 -7.202 50.615 1.00 59.88 197 SER A C 1
ATOM 1477 O O . SER A 1 197 ? -70.221 -7.173 50.196 1.00 59.88 197 SER A O 1
ATOM 1479 N N . ALA A 1 198 ? -71.640 -7.434 51.907 1.00 61.44 198 ALA A N 1
ATOM 1480 C CA . ALA A 1 198 ? -70.651 -7.536 52.988 1.00 61.44 198 ALA A CA 1
ATOM 1481 C C . ALA A 1 198 ? -69.531 -8.584 52.780 1.00 61.44 198 ALA A C 1
ATOM 1483 O O . ALA A 1 198 ? -68.524 -8.548 53.489 1.00 61.44 198 ALA A O 1
ATOM 1484 N N . GLN A 1 199 ? -69.669 -9.501 51.816 1.00 61.12 199 GLN A N 1
ATOM 1485 C CA . GLN A 1 1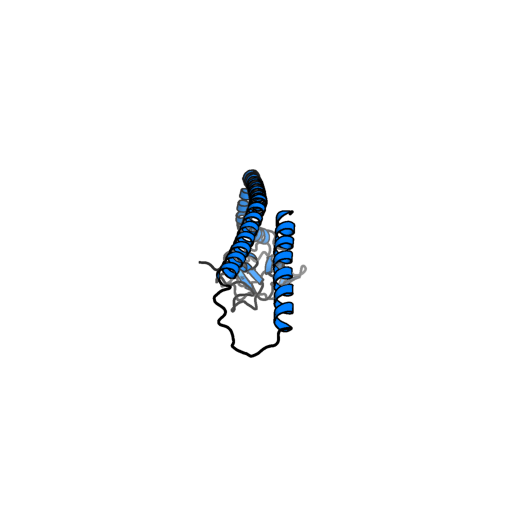99 ? -68.626 -10.473 51.475 1.00 61.12 199 GLN A CA 1
ATOM 1486 C C . GLN A 1 199 ? -67.445 -9.854 50.712 1.00 61.12 199 GLN A C 1
ATOM 1488 O O . GLN A 1 199 ? -66.311 -10.303 50.897 1.00 61.12 199 GLN A O 1
ATOM 1493 N N . ASP A 1 200 ? -67.661 -8.794 49.931 1.00 63.94 200 ASP A N 1
ATOM 1494 C CA . ASP A 1 200 ? -66.599 -8.194 49.110 1.00 63.94 200 ASP A CA 1
ATOM 1495 C C . ASP A 1 200 ? -65.634 -7.324 49.946 1.00 63.94 200 ASP A C 1
ATOM 1497 O O . ASP A 1 200 ? -64.443 -7.175 49.647 1.00 63.94 200 ASP A O 1
ATOM 1501 N N . VAL A 1 201 ? -66.111 -6.833 51.096 1.00 66.62 201 VAL A N 1
ATOM 1502 C CA . VAL A 1 201 ? -65.319 -6.054 52.062 1.00 66.62 201 VAL A CA 1
ATOM 1503 C C . VAL A 1 201 ? -64.204 -6.903 52.686 1.00 66.62 201 VAL A C 1
ATOM 1505 O O . VAL A 1 201 ? -63.074 -6.432 52.852 1.00 66.62 201 VAL A O 1
ATOM 1508 N N . GLN A 1 202 ? -64.476 -8.178 52.976 1.00 74.81 202 GLN A N 1
ATOM 1509 C CA . GLN A 1 202 ? -63.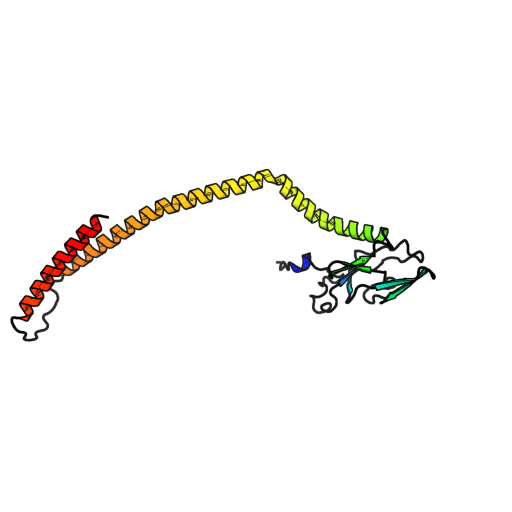514 -9.056 53.645 1.00 74.81 202 GLN A CA 1
ATOM 1510 C C . GLN A 1 202 ? -62.389 -9.511 52.699 1.00 74.81 202 GLN A C 1
ATOM 1512 O O . GLN A 1 202 ? -61.228 -9.581 53.111 1.00 74.81 202 GLN A O 1
ATOM 1517 N N . ALA A 1 203 ? -62.689 -9.711 51.410 1.00 69.69 203 ALA A N 1
ATOM 1518 C CA . ALA A 1 203 ? -61.686 -10.023 50.389 1.00 69.69 203 ALA A CA 1
ATOM 1519 C C . ALA A 1 203 ? -60.686 -8.866 50.186 1.00 69.69 203 ALA A C 1
ATOM 1521 O O . ALA A 1 203 ? -59.470 -9.083 50.117 1.00 69.69 203 ALA A O 1
ATOM 1522 N N . ARG A 1 204 ? -61.169 -7.615 50.197 1.00 72.31 204 ARG A N 1
ATOM 1523 C CA . ARG A 1 204 ? -60.314 -6.416 50.084 1.00 72.31 204 ARG A CA 1
ATOM 1524 C C . ARG A 1 204 ? -59.419 -6.201 51.302 1.00 72.31 204 ARG A C 1
ATOM 1526 O O . ARG A 1 204 ? -58.340 -5.616 51.179 1.00 72.31 204 ARG A O 1
ATOM 1533 N N . GLN A 1 205 ? -59.837 -6.665 52.476 1.00 76.44 205 GLN A N 1
ATOM 1534 C CA . GLN A 1 205 ? -59.050 -6.534 53.700 1.00 76.44 205 GLN A CA 1
ATOM 1535 C C . GLN A 1 205 ? -57.886 -7.536 53.732 1.00 76.44 205 GLN A C 1
ATOM 1537 O O . GLN A 1 205 ? -56.759 -7.156 54.056 1.00 76.44 205 GLN A O 1
ATOM 1542 N N . VAL A 1 206 ? -58.109 -8.777 53.284 1.00 78.06 206 VAL A N 1
ATOM 1543 C CA . VAL A 1 206 ? -57.046 -9.794 53.173 1.00 78.06 206 VAL A CA 1
ATOM 1544 C C . VAL A 1 206 ? -56.013 -9.407 52.109 1.00 78.06 206 VAL A C 1
ATOM 1546 O O . VAL A 1 206 ? -54.811 -9.489 52.371 1.00 78.06 206 VAL A O 1
ATOM 1549 N N . ALA A 1 207 ? -56.452 -8.891 50.955 1.00 76.31 207 ALA A N 1
ATOM 1550 C CA . ALA A 1 207 ? -55.545 -8.405 49.912 1.00 76.31 207 ALA A CA 1
ATOM 1551 C C . ALA A 1 207 ? -54.648 -7.252 50.406 1.00 76.31 207 ALA A C 1
ATOM 1553 O O . ALA A 1 207 ? -53.451 -7.224 50.115 1.00 76.31 207 ALA A O 1
ATOM 1554 N N . ARG A 1 208 ? -55.190 -6.342 51.231 1.00 74.12 208 ARG A N 1
ATOM 1555 C CA . ARG A 1 208 ? -54.423 -5.238 51.835 1.00 74.12 208 ARG A CA 1
ATOM 1556 C C . ARG A 1 208 ? -53.349 -5.714 52.811 1.00 74.12 208 ARG A C 1
ATOM 1558 O O . ARG A 1 208 ? -52.249 -5.163 52.814 1.00 74.12 208 ARG A O 1
ATOM 1565 N N . HIS A 1 209 ? -53.635 -6.727 53.626 1.00 77.25 209 HIS A N 1
ATOM 1566 C CA . HIS A 1 209 ? -52.632 -7.289 54.534 1.00 77.25 209 HIS A CA 1
ATOM 1567 C C . HIS A 1 209 ? -51.562 -8.087 53.783 1.00 77.25 209 HIS A C 1
ATOM 1569 O O . HIS A 1 209 ? -50.379 -7.943 54.090 1.00 77.25 209 HIS A O 1
ATOM 1575 N N . ALA A 1 210 ? -51.950 -8.844 52.754 1.00 75.31 210 ALA A N 1
ATOM 1576 C CA . ALA A 1 210 ? -51.008 -9.583 51.918 1.00 75.31 210 ALA A CA 1
ATOM 1577 C C . ALA A 1 210 ? -50.023 -8.650 51.194 1.00 75.31 210 ALA A C 1
ATOM 1579 O O . ALA A 1 210 ? -48.822 -8.920 51.184 1.00 75.31 210 ALA A O 1
ATOM 1580 N N . LEU A 1 211 ? -50.499 -7.514 50.667 1.00 78.38 211 LEU A N 1
ATOM 1581 C CA . LEU A 1 211 ? -49.647 -6.546 49.969 1.00 78.38 211 LEU A CA 1
ATOM 1582 C C . LEU A 1 211 ? -48.624 -5.881 50.908 1.00 78.38 211 LEU A C 1
ATOM 1584 O O . LEU A 1 211 ? -47.462 -5.720 50.540 1.00 78.38 211 LEU A O 1
ATOM 1588 N N . LYS A 1 212 ? -49.030 -5.545 52.143 1.00 78.75 212 LYS A N 1
ATOM 1589 C CA . LYS A 1 212 ? -48.131 -4.969 53.162 1.00 78.75 212 LYS A CA 1
ATOM 1590 C C . LYS A 1 212 ? -47.038 -5.957 53.579 1.00 78.75 212 LYS A C 1
ATOM 1592 O O . LYS A 1 212 ? -45.884 -5.564 53.713 1.00 78.75 212 LYS A O 1
ATOM 1597 N N . VAL A 1 213 ? -47.379 -7.238 53.735 1.00 80.00 213 VAL A N 1
ATOM 1598 C CA . VAL A 1 213 ? -46.408 -8.288 54.089 1.00 80.00 213 VAL A CA 1
ATOM 1599 C C . VAL A 1 213 ? -45.431 -8.549 52.938 1.00 80.00 213 VAL A C 1
ATOM 1601 O O . VAL A 1 213 ? -44.227 -8.623 53.172 1.00 80.00 213 VAL A O 1
ATOM 1604 N N . LEU A 1 214 ? -45.912 -8.605 51.691 1.00 80.50 214 LEU A N 1
ATOM 1605 C CA . LEU A 1 214 ? -45.055 -8.773 50.510 1.00 80.50 214 LEU A CA 1
ATOM 1606 C C . LEU A 1 214 ? -44.072 -7.612 50.324 1.00 80.50 214 LEU A C 1
ATOM 1608 O O . LEU A 1 214 ? -42.908 -7.851 50.009 1.00 80.50 214 LEU A O 1
ATOM 1612 N N . ALA A 1 215 ? -44.511 -6.374 50.567 1.00 77.88 215 ALA A N 1
ATOM 1613 C CA . ALA A 1 215 ? -43.644 -5.200 50.498 1.00 77.88 215 ALA A CA 1
ATOM 1614 C C . ALA A 1 215 ? -42.512 -5.255 51.541 1.00 77.88 215 ALA A C 1
ATOM 1616 O O . ALA A 1 215 ? -41.365 -4.959 51.212 1.00 77.88 215 ALA A O 1
ATOM 1617 N N . VAL A 1 216 ? -42.802 -5.696 52.772 1.00 79.38 216 VAL A N 1
ATOM 1618 C CA . VAL A 1 216 ? -41.782 -5.869 53.822 1.00 79.38 216 VAL A CA 1
ATOM 1619 C C . VAL A 1 216 ? -40.813 -7.000 53.472 1.00 79.38 216 VAL A C 1
ATOM 1621 O O . VAL A 1 216 ? -39.606 -6.830 53.623 1.00 79.38 216 VAL A O 1
ATOM 1624 N N . ILE A 1 217 ? -41.308 -8.127 52.952 1.00 79.19 217 ILE A N 1
ATOM 1625 C CA . ILE A 1 217 ? -40.461 -9.255 52.533 1.00 79.19 217 ILE A CA 1
ATOM 1626 C C . ILE A 1 217 ? -39.527 -8.840 51.389 1.00 79.19 217 ILE A C 1
ATOM 1628 O O . ILE A 1 217 ? -38.334 -9.125 51.448 1.00 79.19 217 ILE A O 1
ATOM 1632 N N . LEU A 1 218 ? -40.035 -8.128 50.380 1.00 76.38 218 LEU A N 1
ATOM 1633 C CA . LEU A 1 218 ? -39.223 -7.615 49.272 1.00 76.38 218 LEU A CA 1
ATOM 1634 C C . LEU A 1 218 ? -38.191 -6.579 49.731 1.00 76.38 218 LEU A C 1
ATOM 1636 O O . LEU A 1 218 ? -37.076 -6.572 49.218 1.00 76.38 218 LEU A O 1
ATOM 1640 N N . TRP A 1 219 ? -38.525 -5.740 50.714 1.00 78.00 219 TRP A N 1
ATOM 1641 C CA . TRP A 1 219 ? -37.591 -4.765 51.281 1.00 78.00 219 TRP A CA 1
ATOM 1642 C C . TRP A 1 219 ? -36.471 -5.435 52.091 1.00 78.00 219 TRP A C 1
ATOM 1644 O O . TRP A 1 219 ? -35.304 -5.083 51.942 1.00 78.00 219 TRP A O 1
ATOM 1654 N N . VAL A 1 220 ? -36.802 -6.458 52.887 1.00 77.81 220 VAL A N 1
ATOM 1655 C CA . VAL A 1 220 ? -35.819 -7.238 53.661 1.00 77.81 220 VAL A CA 1
ATOM 1656 C C . VAL A 1 220 ? -34.928 -8.080 52.745 1.00 77.81 220 VAL A C 1
ATOM 1658 O O . VAL A 1 220 ? -33.716 -8.112 52.939 1.00 77.81 220 VAL A O 1
ATOM 1661 N N . LEU A 1 221 ? -35.498 -8.725 51.724 1.00 69.94 221 LEU A N 1
ATOM 1662 C CA . LEU A 1 221 ? -34.727 -9.505 50.751 1.00 69.94 221 LEU A CA 1
ATOM 1663 C C . LEU A 1 221 ? -33.865 -8.613 49.849 1.00 69.94 221 LEU A C 1
ATOM 1665 O O . LEU A 1 221 ? -32.753 -9.000 49.506 1.00 69.94 221 LEU A O 1
ATOM 1669 N N . GLY A 1 222 ? -34.344 -7.417 49.499 1.00 62.75 222 GLY A N 1
ATOM 1670 C CA . GLY A 1 222 ? -33.585 -6.436 48.722 1.00 62.75 222 GLY A CA 1
ATOM 1671 C C . GLY A 1 222 ? -32.471 -5.738 49.510 1.00 62.75 222 GLY A C 1
ATOM 1672 O O . GLY A 1 222 ? -31.499 -5.304 48.906 1.00 62.75 222 GLY A O 1
ATOM 1673 N N . GLY A 1 223 ? -32.584 -5.645 50.839 1.00 59.59 223 GLY A N 1
ATOM 1674 C CA . GLY A 1 223 ? -31.558 -5.058 51.712 1.00 59.59 223 GLY A CA 1
ATOM 1675 C C . GLY A 1 223 ? -30.473 -6.033 52.188 1.00 59.59 223 GLY A C 1
ATOM 1676 O O . GLY A 1 223 ? -29.517 -5.600 52.826 1.00 59.59 223 GLY A O 1
ATOM 1677 N N . ALA A 1 224 ? -30.619 -7.334 51.914 1.00 51.25 224 ALA A N 1
ATOM 1678 C CA . ALA A 1 224 ? -29.695 -8.384 52.355 1.00 51.25 224 ALA A CA 1
ATOM 1679 C C . ALA A 1 224 ? -28.653 -8.805 51.294 1.00 51.25 224 ALA A C 1
ATOM 1681 O O . ALA A 1 224 ? -27.893 -9.744 51.537 1.00 51.25 224 ALA A O 1
ATOM 1682 N N . VAL A 1 225 ? -28.618 -8.136 50.135 1.00 47.84 225 VAL A N 1
ATOM 1683 C CA . VAL A 1 225 ? -27.686 -8.387 49.016 1.00 47.84 225 VAL A CA 1
ATOM 1684 C C . VAL A 1 225 ? -26.723 -7.217 48.871 1.00 47.84 225 VAL A C 1
ATOM 1686 O O . VAL A 1 225 ? -25.513 -7.480 48.686 1.00 47.84 225 VAL A O 1
#

Organism: Alexandrium catenella (NCBI:txid2925)

Secondary structure (DSSP, 8-state):
-----GGGGTS-B-TTSPBTTTSGGGTT--EEEEEEEEE-SSTT-EEEEEEEEEEESS--EEEEETTTTEEEEESSB-TTS-GGGGB---EEEETTTEEEEPTTT-HHHHHHHHHHHHHHHHHHHHHHHHHHHTHHHHHHHHHHHHHHHHHHHHHHHHHHHHHHHHHHHHHHHHHHHHHHHHHHTTT----------HHHHHHHHHHHHHHHHHHHHHHHHHH--

pLDDT: mean 82.96, std 12.08, range [42.56, 98.19]

InterPro domains:
  IPR007603 Choline transporter-like [PTHR12385] (2-221)

Radius of gyration: 42.68 Å; chains: 1; bounding box: 98×36×94 Å

Sequence (225 aa):
MASGDTRKLSRGIDVNGQLCGISGNVSDRPFLYYCPSEITNHLRKLHINTNYPVCVSSCPAGTLNVLTNETHISPAVVSQCPGAMSKAYLSTDIAGLYCLPNSHYSTAALAEVNDATSDLLDSVHSSLADAVKAWPVLVLVVFVATILGYIYLWLLRVTAKFLIWICVIVSTVALVSLGAYLWTNEGLVPGADGDDSAQDVQARQVARHALKVLAVILWVLGGAV

=== Feature glossary ===
Key to the feature types in this record:

pLDDT. pLDDT is the predicted lDDT-Cα score: AlphaFold's confidence that the local environment of each residue (all inter-atomic distances within 15 Å) is correctly placed. It is a per-residue number between 0 and 100, with higher meaning more reliable.

Radius of gyration, Cα contacts, bounding box. The geometric summary reports three shape descriptors. Rg (radius of gyration) measures how spread out the Cα atoms are about their centre of mass; compact globular proteins have small Rg, elongated or unfolded ones large. Cα contacts (<8 Å, |i−j|>4) count long-range residue pairs in spatial proximity — high for tightly packed folds, near zero for rods or random coil. The bounding-box extents give the protein's footprint along x, y, z in Å.

Backbone torsions (φ/ψ). Backbone dihedral angles. Every residue except chain termini has a φ (preceding-C → N → Cα → C) and a ψ (N → Cα → C → next-N). They are reported in degrees following the IUPAC sign convention. Secondary structure is essentially a statement about which (φ, ψ) basin each residue occupies.

Contact-map, Ramachandran, and PAE plots. Plot images: a contact map (which residues are close in 3D, as an N×N binary image), a Ramachandran scatter (backbone torsion angles, revealing secondary-structure composition at a glance), and — for AlphaFold structures — a PAE heatmap (pairwise prediction confidence).

Predicted aligned error. Predicted Aligned Error (PAE) is an AlphaFold confidence matrix: entry (i, j) is the expected error in the position of residue j, in ångströms, when the prediction is superimposed on the true structure at residue i. Low PAE within a block of residues means that block is internally rigid and well-predicted; high PAE between two blocks means their relative placement is uncertain even if each block individually is confident.

Secondary structure (3-state, P-SEA). Three-state secondary structure (P-SEA) collapses the eight DSSP classes into helix (a), strand (b), and coil (c). P-SEA assigns these from Cα geometry alone — distances and angles — without requiring backbone oxygens, so it works on any Cα trace.

Solvent-accessible surface area. Solvent-accessible surface area (SASA) is the area in Å² traced out by the centre of a 1.4 Å probe sphere (a water molecule) rolled over the protein's van der Waals surface (Shrake–Rupley / Lee–Richards construction). Buried residues have near-zero SASA; fully exposed residues can exceed 200 Å². The total SASA scales roughly with the number of surface residues.

Foldseek 3Di. The Foldseek 3Di string encodes local tertiary geometry as a 20-letter alphabet — one character per residue — derived from the relative positions of nearby Cα atoms. Unlike the amino-acid sequence, 3Di is a direct function of the 3D structure, so two proteins with the same fold have similar 3Di strings even at low sequence identity.

B-factor. For experimental (PDB) structures, the B-factor (temperature factor) quantifies the positional spread of each atom in the crystal — a combination of thermal vibration and static disorder — in units of Å². High B-factors mark flexible loops or poorly resolved regions; low B-factors mark the rigid, well-ordered core.

mmCIF coordinates. The mmCIF block holds the 3D Cartesian coordinates of each backbone atom (N, Cα, C, O) in ångströms. mmCIF is the PDB's canonical archive format — a tagged-loop text representation of the atomic model.

InterPro / GO / CATH / organism. Functional annotations link the protein to curated databases. InterPro entries identify conserved domains and families by matching the sequence against member-database signatures (Pfam, PROSITE, CDD, …). Gene Ontology (GO) terms describe molecular function, biological process, and cellular component in a controlled vocabulary. CATH places the structure in a hierarchical fold classificatio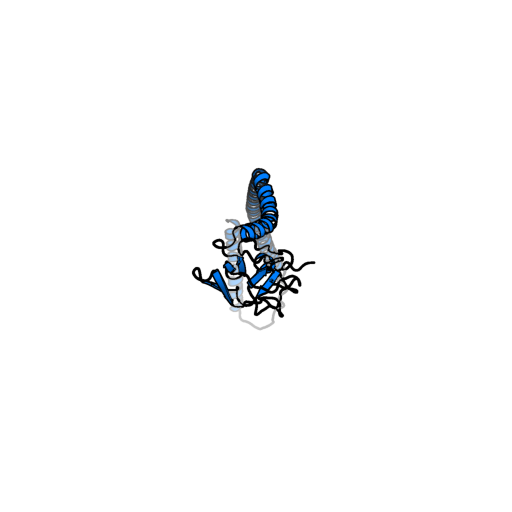n (Class/Architecture/Topology/Homologous-superfamily). The organism is the source species.

Rendered structure images. Structure images are PyMOL renders from six orthogonal camera directions. Cartoon representation draws helices as coils and strands as arrows; sticks shows the backbone as bonds; surface shows the solvent-excluded envelope. Rainbow coloring maps sequence position to hue (blue→red, N→C); chain coloring assigns a distinct color per polypeptide.

Sequence. This is the polypeptide sequence — one letter per residue, N-terminus first. Length ranges from a few dozen residues for small domains to over a thousand for large multi-domain proteins.

Secondary structure (8-state, DSSP). The SS8 string is DSSP's per-residue secondary-structure call. α-helix (H) means an i→i+4 H-bond ladder; β-strand (E) means the residue participates in a β-sheet; 3₁₀ (G) and π (I) are tighter and wider helices; T/S are turns/bends; '-' is loop.

Nearest PDB structures. Structural nearest neighbors (via Foldseek easy-search vs the PDB). Reported per hit: target PDB id, E-value, and alignment TM-score. A TM-score above ~0.5 is the conventional threshold for 'same fold'.